Protein 4Y0X (pdb70)

Radius of gyration: 21.11 Å; Cα contacts (8 Å, |Δi|>4): 584; chains: 1; bounding box: 54×45×60 Å

Organism: Mycobacterium tuberculosis (strain ATCC 25618 / H37Rv) (NCBI:txid83332)

InterPro domains:
  IPR000719 Protein kinase domain [PF00069] (151-345)
  IPR000719 Protein kinase domain [PS50011] (151-396)
  IPR000719 Protein kinase domain [SM00220] (151-393)
  IPR008271 Serine/threonine-protein kinase, active site [PS00108] (272-284)
  IPR011009 Protein kinase-like domain superfamily [SSF56112] (131-402)
  IPR011990 Tetratricopeptide-like helical domain superfamily [G3DSA:1.25.40.10] (421-549)
  IPR011990 Tetratricopeptide-like helical domain superfamily [G3DSA:1.25.40.10] (565-750)
  IPR011990 Tetratricopeptide-like helical domain superfamily [SSF48452] (510-685)
  IPR031634 Protein kinase G, rubredoxin domain [PF16919] (69-141)
  IPR031636 Protein kinase G, tetratricopeptide repeat containing domain [PF16918] (409-748)

Solvent-accessible surface area: 16272 Å² total; per-residue (Å²): 248,83,98,127,132,62,101,19,106,96,74,40,61,113,58,95,4,86,64,68,131,19,95,4,93,82,45,47,123,76,4,9,83,57,78,124,103,69,94,20,54,37,65,17,178,4,126,139,47,45,15,69,23,39,12,67,25,38,1,79,100,45,42,74,0,48,52,51,6,58,0,58,8,5,45,45,59,34,67,56,19,12,27,4,0,0,37,6,142,119,82,109,33,135,43,1,11,0,35,13,29,58,86,53,36,105,62,66,42,10,62,127,11,40,72,122,49,90,57,2,37,145,5,97,37,100,10,5,2,46,3,83,40,14,8,57,44,70,19,64,124,50,90,57,34,1,6,16,0,19,32,71,15,28,43,142,28,0,119,52,71,76,81,100,47,15,87,8,25,61,0,0,46,40,0,33,66,0,0,63,0,1,23,54,0,26,91,89,31,12,0,0,15,24,1,27,7,70,8,0,28,54,27,120,164,47,2,22,0,42,37,7,42,4,1,13,171,60,85,37,101,85,78,60,171,40,44,95,7,17,50,2,74,16,7,106,157,23,0,0,19,32,22,3,1,0,11,8,0,0,2,0,0,0,2,0,6,0,104,10,61,92,53,164,79,42,53,57,114,30,22,29,97,106,12,101,38,18,74,64,35,78,20,0,6,153,7,0,123,96,0,16,37,106,43,25,206,103,2,7,99,66,2,130,67,0,22,64,100,0,73,22,9,41,186,89,2,79,65,98,85,148

B-factor: mean 38.74, std 13.74, range [15.72, 111.92]

Nearest PDB structures (foldseek):
  4y12-assembly1_A  TM=1.003E+00  e=7.563E-67  Mycobacterium tuberculosis H37Rv
  7q52-assembly1_AAA  TM=9.891E-01  e=5.268E-58  Mycobacterium tuberculosis H37Rv
  2pzi-assembly1_A  TM=9.120E-01  e=1.165E-55  Mycobacterium tuberculosis
  7mxj-assembly1_A  TM=9.107E-01  e=2.761E-33  Corynebacterium glutamicum ATCC 13032
  7mxk-assembly1_A  TM=8.500E-01  e=1.942E-33  Corynebacterium glutamicum ATCC 13032

Foldseek 3Di:
DDDDDDVVVVQADDLADPQVRAADLPPGHRAQPADPPGHGDQWDADPPPRHTHHSGDFADQQDQFPVFWGWHHFRDADSLGTKTWTFGNVPHRAIKIKTFQDNDDAPVVQVVSQVVCVCQCVLDDPQEWHWPHKTWDAGPVRTITIIIITHDADAAFLQDDLVGFDDLLVLLVQVLQVLVSQLSQVVVQKGQQADARRQWGDHPPHIHGYDSSQIDGFQDAPDQDYAVQQFQPCCNPRPDHQLRNLLNSLSRSCSRHFSADADPHYGDADGDPPTPNCVLQVLNVVLSCQSNPNPSVSHQPHSVSSSVSSVVSSVVSVVSVD

Structure (mmCIF, N/CA/C/O backbone):
data_4Y0X
#
_entry.id   4Y0X
#
_cell.length_a   75.920
_cell.length_b   37.250
_cell.length_c   108.520
_cell.angle_alpha   90.00
_cell.angle_beta   97.74
_cell.angle_gamma   90.00
#
_symmetry.space_group_name_H-M   'C 1 2 1'
#
loop_
_entity.id
_entity.type
_entity.pdbx_description
1 polymer 'Serine/threonine-protein kinase PknG'
2 non-polymer "ADENOSINE-5'-DIPHOSPHATE"
3 non-polymer 'ZINC ION'
4 non-polymer 'MAGNESIUM ION'
5 water water
#
loop_
_atom_site.group_PDB
_atom_site.id
_atom_site.type_symbol
_atom_site.label_atom_id
_atom_site.label_alt_id
_atom_site.label_comp_id
_atom_site.label_asym_id
_atom_site.label_entity_id
_atom_site.label_seq_id
_atom_site.pdbx_PDB_ins_code
_atom_site.Cartn_x
_atom_site.Cartn_y
_atom_site.Cartn_z
_atom_site.occupancy
_atom_site.B_iso_or_equiv
_atom_site.auth_seq_id
_atom_site.auth_comp_id
_atom_site.auth_asym_id
_atom_site.auth_atom_id
_atom_site.pdbx_PDB_model_num
ATOM 1 N N . ARG A 1 53 ? -30.398 32.181 -28.958 1.00 63.92 83 ARG A N 1
ATOM 2 C CA . ARG A 1 53 ? -30.267 30.725 -29.001 1.00 63.38 83 ARG A CA 1
ATOM 3 C C . ARG A 1 53 ? -28.800 30.294 -28.895 1.00 66.00 83 ARG A C 1
ATOM 4 O O . ARG A 1 53 ? -27.949 30.829 -29.609 1.00 65.20 83 ARG A O 1
ATOM 12 N N . ALA A 1 54 ? -28.526 29.305 -28.017 1.00 62.24 84 ALA A N 1
ATOM 13 C CA . ALA A 1 54 ? -27.205 28.699 -27.799 1.00 61.57 84 ALA A CA 1
ATOM 14 C C . ALA A 1 54 ? -26.944 27.654 -28.900 1.00 63.20 84 ALA A C 1
ATOM 15 O O . ALA A 1 54 ? -27.889 26.973 -29.303 1.00 62.51 84 ALA A O 1
ATOM 17 N N . PRO A 1 55 ? -25.702 27.515 -29.429 1.00 58.95 85 PRO A N 1
ATOM 18 C CA . PRO A 1 55 ? -25.486 26.578 -30.548 1.00 57.50 85 PRO A CA 1
ATOM 19 C C . PRO A 1 55 ? -25.279 25.105 -30.201 1.00 56.98 85 PRO A C 1
ATOM 20 O O . PRO A 1 55 ? -24.724 24.782 -29.150 1.00 57.05 85 PRO A O 1
ATOM 24 N N . ASP A 1 56 ? -25.667 24.218 -31.135 1.00 49.77 86 ASP A N 1
ATOM 25 C CA . ASP A 1 56 ? -25.447 22.782 -31.016 1.00 47.63 86 ASP A CA 1
ATOM 26 C C . ASP A 1 56 ? -24.171 22.458 -31.779 1.00 46.31 86 ASP A C 1
ATOM 27 O O . ASP A 1 56 ? -24.138 22.499 -33.007 1.00 44.97 86 ASP A O 1
ATOM 32 N N . ILE A 1 57 ? -23.101 22.221 -31.029 1.00 39.86 87 ILE A N 1
ATOM 33 C CA . ILE A 1 57 ? -21.764 21.964 -31.539 1.00 38.29 87 ILE A CA 1
ATOM 34 C C . ILE A 1 57 ? -21.479 20.471 -31.454 1.00 40.11 87 ILE A C 1
ATOM 35 O O . ILE A 1 57 ? -21.848 19.827 -30.466 1.00 38.73 87 ILE A O 1
ATOM 40 N N . ASP A 1 58 ? -20.821 19.927 -32.490 1.00 35.93 88 ASP A N 1
ATOM 41 C CA . ASP A 1 58 ? -20.388 18.534 -32.519 1.00 33.86 88 ASP A CA 1
ATOM 42 C C . ASP A 1 58 ? -19.111 18.485 -31.656 1.00 34.20 88 ASP A C 1
ATOM 43 O O . ASP A 1 58 ? -18.087 19.067 -32.047 1.00 33.71 88 ASP A O 1
ATOM 48 N N . PRO A 1 59 ? -19.159 17.826 -30.465 1.00 30.07 89 PRO A N 1
ATOM 49 C CA . PRO A 1 59 ? -17.950 17.746 -29.606 1.00 28.56 89 PRO A CA 1
ATOM 50 C C . PRO A 1 59 ? -16.756 17.021 -30.220 1.00 30.87 89 PRO A C 1
ATOM 51 O O . PRO A 1 59 ? -15.642 17.112 -29.683 1.00 29.97 89 PRO A O 1
ATOM 55 N N . LEU A 1 60 ? -16.961 16.280 -31.326 1.00 28.94 90 LEU A N 1
ATOM 56 C CA . LEU A 1 60 ? -15.816 15.593 -31.945 1.00 30.03 90 LEU A CA 1
ATOM 57 C C . LEU A 1 60 ? -14.845 16.579 -32.581 1.00 36.40 90 LEU A C 1
ATOM 58 O O . LEU A 1 60 ? -13.647 16.291 -32.658 1.00 36.15 90 LEU A O 1
ATOM 63 N N . GLU A 1 61 ? -15.365 17.718 -33.071 1.00 35.41 91 GLU A N 1
ATOM 64 C CA . GLU A 1 61 ? -14.570 18.734 -33.782 1.00 37.57 91 GLU A CA 1
ATOM 65 C C . GLU A 1 61 ? -13.422 19.273 -32.935 1.00 44.89 91 GLU A C 1
ATOM 66 O O . GLU A 1 61 ? -12.303 19.395 -33.437 1.00 45.53 91 GLU A O 1
ATOM 72 N N . ALA A 1 62 ? -13.681 19.534 -31.637 1.00 42.28 92 ALA A N 1
ATOM 73 C CA . ALA A 1 62 ? -12.674 20.000 -30.677 1.00 43.31 92 ALA A CA 1
ATOM 74 C C . ALA A 1 62 ? -11.610 18.918 -30.349 1.00 48.21 92 ALA A C 1
ATOM 75 O O . ALA A 1 62 ? -10.555 19.264 -29.821 1.00 50.30 92 ALA A O 1
ATOM 77 N N . LEU A 1 63 ? -11.876 17.630 -30.658 1.00 42.81 93 LEU A N 1
ATOM 78 C CA . LEU A 1 63 ? -10.951 16.515 -30.378 1.00 42.34 93 LEU A CA 1
ATOM 79 C C . LEU A 1 63 ? -9.989 16.227 -31.529 1.00 44.59 93 LEU A C 1
ATOM 80 O O . LEU A 1 63 ? -9.158 15.314 -31.420 1.00 44.07 93 LEU A O 1
ATOM 85 N N . MET A 1 64 ? -10.157 16.914 -32.656 1.00 38.53 94 MET A N 1
ATOM 86 C CA . MET A 1 64 ? -9.329 16.584 -33.796 1.00 38.14 94 MET A CA 1
ATOM 87 C C . MET A 1 64 ? -8.372 17.692 -34.165 1.00 46.34 94 MET A C 1
ATOM 88 O O . MET A 1 64 ? -8.657 18.880 -33.955 1.00 47.94 94 MET A O 1
ATOM 93 N N . THR A 1 65 ? -7.214 17.283 -34.689 1.00 41.38 95 THR A N 1
ATOM 94 C CA . THR A 1 65 ? -6.144 18.195 -35.056 1.00 41.54 95 THR A CA 1
ATOM 95 C C . THR A 1 65 ? -6.140 18.442 -36.557 1.00 44.13 95 THR A C 1
ATOM 96 O O . THR A 1 65 ? -6.641 17.609 -37.335 1.00 42.10 95 THR A O 1
ATOM 100 N N . ASN A 1 66 ? -5.553 19.577 -36.969 1.00 41.70 96 ASN A N 1
ATOM 101 C CA . ASN A 1 66 ? -5.417 19.904 -38.382 1.00 41.75 96 ASN A CA 1
ATOM 102 C C . ASN A 1 66 ? -4.507 18.836 -39.004 1.00 41.35 96 ASN A C 1
ATOM 103 O O . ASN A 1 66 ? -3.488 18.503 -38.391 1.00 41.12 96 ASN A O 1
ATOM 108 N N . PRO A 1 67 ? -4.908 18.208 -40.138 1.00 35.97 97 PRO A N 1
ATOM 109 C CA . PRO A 1 67 ? -4.132 17.077 -40.669 1.00 34.64 97 PRO A CA 1
ATOM 110 C C . PRO A 1 67 ? -2.912 17.468 -41.495 1.00 36.00 97 PRO A C 1
ATOM 111 O O . PRO A 1 67 ? -2.746 17.009 -42.626 1.00 35.17 97 PRO A O 1
ATOM 115 N N . VAL A 1 68 ? -2.044 18.307 -40.911 1.00 32.59 98 VAL A N 1
ATOM 116 C CA . VAL A 1 68 ? -0.801 18.756 -41.550 1.00 30.82 98 VAL A CA 1
ATOM 117 C C . VAL A 1 68 ? 0.336 18.577 -40.531 1.00 33.37 98 VAL A C 1
ATOM 118 O O . VAL A 1 68 ? 0.155 18.871 -39.357 1.00 35.25 98 VAL A O 1
ATOM 122 N N . VAL A 1 69 ? 1.467 18.035 -40.960 1.00 29.58 99 VAL A N 1
ATOM 123 C CA . VAL A 1 69 ? 2.601 17.890 -40.050 1.00 26.77 99 VAL A CA 1
ATOM 124 C C . VAL A 1 69 ? 3.486 19.131 -40.227 1.00 30.74 99 VAL A C 1
ATOM 125 O O . VAL A 1 69 ? 3.932 19.362 -41.348 1.00 30.67 99 VAL A O 1
ATOM 129 N N . PRO A 1 70 ? 3.750 19.942 -39.168 1.00 29.27 100 PRO A N 1
ATOM 130 C CA . PRO A 1 70 ? 4.674 21.093 -39.332 1.00 29.38 100 PRO A CA 1
ATOM 131 C C . PRO A 1 70 ? 6.086 20.621 -39.711 1.00 30.22 100 PRO A C 1
ATOM 132 O O . PRO A 1 70 ? 6.483 19.527 -39.328 1.00 26.42 100 PRO A O 1
ATOM 136 N N . GLU A 1 71 ? 6.830 21.422 -40.498 1.00 29.22 101 GLU A N 1
ATOM 137 C CA . GLU A 1 71 ? 8.149 21.032 -41.001 1.00 28.65 101 GLU A CA 1
ATOM 138 C C . GLU A 1 71 ? 9.136 20.585 -39.931 1.00 31.68 101 GLU A C 1
ATOM 139 O O . GLU A 1 71 ? 9.793 19.577 -40.133 1.00 29.90 101 GLU A O 1
ATOM 145 N N . SER A 1 72 ? 9.159 21.238 -38.771 1.00 30.67 102 SER A N 1
ATOM 146 C CA . SER A 1 72 ? 10.036 20.867 -37.660 1.00 30.44 102 SER A CA 1
ATOM 147 C C . SER A 1 72 ? 9.797 19.437 -37.118 1.00 32.14 102 SER A C 1
ATOM 148 O O . SER A 1 72 ? 10.635 18.923 -36.378 1.00 30.18 102 SER A O 1
ATOM 151 N N . LYS A 1 73 ? 8.654 18.802 -37.474 1.00 27.20 103 LYS A N 1
ATOM 152 C CA . LYS A 1 73 ? 8.305 17.480 -36.945 1.00 26.33 103 LYS A CA 1
ATOM 153 C C . LYS A 1 73 ? 8.361 16.377 -37.983 1.00 26.15 103 LYS A C 1
ATOM 154 O O . LYS A 1 73 ? 7.913 15.260 -37.712 1.00 24.83 103 LYS A O 1
ATOM 160 N N . ARG A 1 74 ? 8.929 16.677 -39.154 1.00 22.31 104 ARG A N 1
ATOM 161 C CA . ARG A 1 74 ? 9.015 15.729 -40.259 1.00 21.08 104 ARG A CA 1
ATOM 162 C C . ARG A 1 74 ? 10.345 15.006 -40.267 1.00 22.98 104 ARG A C 1
ATOM 163 O O . ARG A 1 74 ? 11.393 15.615 -40.514 1.00 23.57 104 ARG A O 1
ATOM 171 N N . PHE A 1 75 ? 10.293 13.695 -40.044 1.00 18.79 105 PHE A N 1
ATOM 172 C CA . PHE A 1 75 ? 11.495 12.875 -40.043 1.00 19.60 105 PHE A CA 1
ATOM 173 C C . PHE A 1 75 ? 11.236 11.614 -40.824 1.00 23.61 105 PHE A C 1
ATOM 174 O O . PHE A 1 75 ? 10.074 11.206 -40.961 1.00 22.10 105 PHE A O 1
ATOM 182 N N . CYS A 1 76 ? 12.319 10.980 -41.303 1.00 21.30 106 CYS A N 1
ATOM 183 C CA . CYS A 1 76 ? 12.279 9.706 -41.992 1.00 20.60 106 CYS A CA 1
ATOM 184 C C . CYS A 1 76 ? 12.052 8.630 -40.969 1.00 25.16 106 CYS A C 1
ATOM 185 O O . CYS A 1 76 ? 12.776 8.569 -39.974 1.00 23.24 106 CYS A O 1
ATOM 188 N N . TRP A 1 77 ? 11.067 7.758 -41.214 1.00 24.07 107 TRP A N 1
ATOM 189 C CA . TRP A 1 77 ? 10.770 6.641 -40.299 1.00 25.66 107 TRP A CA 1
ATOM 190 C C . TRP A 1 77 ? 11.897 5.589 -40.275 1.00 30.75 107 TRP A C 1
ATOM 191 O O . TRP A 1 77 ? 12.012 4.838 -39.308 1.00 32.32 107 TRP A O 1
ATOM 202 N N . ASN A 1 78 ? 12.705 5.516 -41.343 1.00 28.21 108 ASN A N 1
ATOM 203 C CA . ASN A 1 78 ? 13.759 4.507 -41.463 1.00 30.47 108 ASN A CA 1
ATOM 204 C C . ASN A 1 78 ? 15.105 4.909 -40.891 1.00 35.93 108 ASN A C 1
ATOM 205 O O . ASN A 1 78 ? 15.730 4.122 -40.169 1.00 39.70 108 ASN A O 1
ATOM 210 N N . CYS A 1 79 ? 15.588 6.101 -41.258 1.00 30.83 109 CYS A N 1
ATOM 211 C CA . CYS A 1 79 ? 16.905 6.527 -40.806 1.00 30.99 109 CYS A CA 1
ATOM 212 C C . CYS A 1 79 ? 16.861 7.640 -39.767 1.00 33.60 109 CYS A C 1
ATOM 213 O O . CYS A 1 79 ? 17.907 7.986 -39.205 1.00 36.27 109 CYS A O 1
ATOM 216 N N . GLY A 1 80 ? 15.677 8.193 -39.525 1.00 26.71 110 GLY A N 1
ATOM 217 C CA . GLY A 1 80 ? 15.468 9.229 -38.508 1.00 27.88 110 GLY A CA 1
ATOM 218 C C . GLY A 1 80 ? 15.828 10.650 -38.917 1.00 31.48 110 GLY A C 1
ATOM 219 O O . GLY A 1 80 ? 15.528 11.599 -38.187 1.00 31.28 110 GLY A O 1
ATOM 220 N N . ARG A 1 81 ? 16.447 10.817 -40.092 1.00 28.09 111 ARG A N 1
ATOM 221 C CA . ARG A 1 81 ? 16.856 12.129 -40.578 1.00 27.62 111 ARG A CA 1
ATOM 222 C C . ARG A 1 81 ? 15.684 13.024 -40.939 1.00 26.94 111 ARG A C 1
ATOM 223 O O . ARG A 1 81 ? 14.628 12.521 -41.375 1.00 23.78 111 ARG A O 1
ATOM 231 N N . PRO A 1 82 ? 15.865 14.361 -40.811 1.00 22.43 112 PRO A N 1
ATOM 232 C CA . PRO A 1 82 ? 14.813 15.284 -41.271 1.00 21.14 112 PRO A CA 1
ATOM 233 C C . PRO A 1 82 ? 14.510 15.089 -42.765 1.00 22.42 112 PRO A C 1
ATOM 234 O O . PRO A 1 82 ? 15.435 14.867 -43.573 1.00 22.21 112 PRO A O 1
ATOM 238 N N . VAL A 1 83 ? 13.208 15.080 -43.110 1.00 17.56 113 VAL A N 1
ATOM 239 C CA . VAL A 1 83 ? 12.741 14.976 -44.510 1.00 17.11 113 VAL A CA 1
ATOM 240 C C . VAL A 1 83 ? 11.636 16.004 -44.726 1.00 23.47 113 VAL A C 1
ATOM 241 O O . VAL A 1 83 ? 11.080 16.518 -43.742 1.00 23.23 113 VAL A O 1
ATOM 245 N N . GLY A 1 84 ? 11.301 16.279 -45.988 1.00 21.72 114 GLY A N 1
ATOM 246 C CA . GLY A 1 84 ? 10.200 17.194 -46.320 1.00 22.83 114 GLY A CA 1
ATOM 247 C C . GLY A 1 84 ? 10.392 18.608 -45.824 1.00 28.29 114 GLY A C 1
ATOM 248 O O . GLY A 1 84 ? 9.412 19.304 -45.518 1.00 28.78 114 GLY A O 1
ATOM 249 N N . ARG A 1 85 ? 11.657 19.053 -45.783 1.00 26.86 115 ARG A N 1
ATOM 250 C CA . ARG A 1 85 ? 12.033 20.389 -45.310 1.00 29.25 115 ARG A CA 1
ATOM 251 C C . ARG A 1 85 ? 12.207 21.383 -46.425 1.00 37.89 115 ARG A C 1
ATOM 252 O O . ARG A 1 85 ? 12.710 21.025 -47.490 1.00 38.43 115 ARG A O 1
ATOM 260 N N . SER A 1 86 ? 11.813 22.638 -46.171 1.00 38.96 116 SER A N 1
ATOM 261 C CA . SER A 1 86 ? 12.012 23.748 -47.102 1.00 44.33 116 SER A CA 1
ATOM 262 C C . SER A 1 86 ? 13.386 24.313 -46.807 1.00 54.18 116 SER A C 1
ATOM 263 O O . SER A 1 86 ? 13.773 24.412 -45.639 1.00 53.82 116 SER A O 1
ATOM 266 N N . ASP A 1 87 ? 14.136 24.639 -47.859 1.00 56.76 117 ASP A N 1
ATOM 267 C CA . ASP A 1 87 ? 15.478 25.218 -47.767 1.00 60.38 117 ASP A CA 1
ATOM 268 C C . ASP A 1 87 ? 15.473 26.607 -48.438 1.00 72.04 117 ASP A C 1
ATOM 269 O O . ASP A 1 87 ? 14.405 27.098 -48.823 1.00 72.67 117 ASP A O 1
ATOM 271 N N . SER A 1 88 ? 16.665 27.243 -48.581 1.00 74.07 118 SER A N 1
ATOM 272 C CA . SER A 1 88 ? 16.812 28.530 -49.266 1.00 79.95 118 SER A CA 1
ATOM 273 C C . SER A 1 88 ? 16.729 28.294 -50.789 1.00 86.98 118 SER A C 1
ATOM 274 O O . SER A 1 88 ? 16.709 29.254 -51.567 1.00 91.57 118 SER A O 1
ATOM 276 N N . GLU A 1 89 ? 16.664 27.002 -51.194 1.00 80.71 119 GLU A N 1
ATOM 277 C CA . GLU A 1 89 ? 16.590 26.529 -52.573 1.00 82.25 119 GLU A CA 1
ATOM 278 C C . GLU A 1 89 ? 15.182 26.076 -53.001 1.00 83.94 119 GLU A C 1
ATOM 279 O O . GLU A 1 89 ? 14.674 26.600 -53.996 1.00 87.05 119 GLU A O 1
ATOM 281 N N . THR A 1 90 ? 14.562 25.101 -52.274 1.00 74.65 120 THR A N 1
ATOM 282 C CA . THR A 1 90 ? 13.237 24.554 -52.632 1.00 72.03 120 THR A CA 1
ATOM 283 C C . THR A 1 90 ? 12.298 24.257 -51.447 1.00 69.89 120 THR A C 1
ATOM 284 O O . THR A 1 90 ? 12.758 23.977 -50.337 1.00 66.55 120 THR A O 1
ATOM 286 N N . LYS A 1 91 ? 10.972 24.295 -51.713 1.00 64.81 121 LYS A N 1
ATOM 287 C CA . LYS A 1 91 ? 9.912 24.013 -50.741 1.00 61.38 121 LYS A CA 1
ATOM 288 C C . LYS A 1 91 ? 9.838 22.515 -50.428 1.00 58.81 121 LYS A C 1
ATOM 289 O O . LYS A 1 91 ? 10.007 21.685 -51.319 1.00 58.32 121 LYS A O 1
ATOM 291 N N . GLY A 1 92 ? 9.597 22.188 -49.165 1.00 51.22 122 GLY A N 1
ATOM 292 C CA . GLY A 1 92 ? 9.539 20.804 -48.703 1.00 47.15 122 GLY A CA 1
ATOM 293 C C . GLY A 1 92 ? 8.284 20.060 -49.105 1.00 47.96 122 GLY A C 1
ATOM 294 O O . GLY A 1 92 ? 7.177 20.503 -48.793 1.00 49.59 122 GLY A O 1
ATOM 295 N N . ALA A 1 93 ? 8.452 18.905 -49.770 1.00 40.80 123 ALA A N 1
ATOM 296 C CA . ALA A 1 93 ? 7.330 18.073 -50.219 1.00 39.36 123 ALA A CA 1
ATOM 297 C C . ALA A 1 93 ? 6.726 17.265 -49.060 1.00 35.98 123 ALA A C 1
ATOM 298 O O . ALA A 1 93 ? 7.463 16.734 -48.222 1.00 33.69 123 ALA A O 1
ATOM 300 N N . SER A 1 94 ? 5.381 17.162 -49.039 1.00 31.87 124 SER A N 1
ATOM 301 C CA . SER A 1 94 ? 4.631 16.427 -48.014 1.00 29.35 124 SER A CA 1
ATOM 302 C C . SER A 1 94 ? 4.773 14.922 -48.202 1.00 29.10 124 SER A C 1
ATOM 303 O O . SER A 1 94 ? 4.588 14.169 -47.254 1.00 27.02 124 SER A O 1
ATOM 306 N N . GLU A 1 95 ? 5.176 14.491 -49.408 1.00 26.17 125 GLU A N 1
ATOM 307 C CA . GLU A 1 95 ? 5.492 13.089 -49.655 1.00 25.31 125 GLU A CA 1
ATOM 308 C C . GLU A 1 95 ? 6.614 12.996 -50.670 1.00 26.79 125 GLU A C 1
ATOM 309 O O . GLU A 1 95 ? 6.778 13.877 -51.508 1.00 26.33 125 GLU A O 1
ATOM 315 N N . GLY A 1 96 ? 7.418 11.967 -50.531 1.00 23.23 126 GLY A N 1
ATOM 316 C CA . GLY A 1 96 ? 8.567 11.766 -51.396 1.00 23.62 126 GLY A CA 1
ATOM 317 C C . GLY A 1 96 ? 9.432 10.647 -50.863 1.00 23.82 126 GLY A C 1
ATOM 318 O O . GLY A 1 96 ? 8.939 9.704 -50.237 1.00 22.12 126 GLY A O 1
ATOM 319 N N . TRP A 1 97 ? 10.713 10.739 -51.127 1.00 23.07 127 TRP A N 1
ATOM 320 C CA . TRP A 1 97 ? 11.661 9.725 -50.673 1.00 23.94 127 TRP A CA 1
ATOM 321 C C . TRP A 1 97 ? 12.771 10.394 -49.890 1.00 26.02 127 TRP A C 1
ATOM 322 O O . TRP A 1 97 ? 13.245 11.476 -50.269 1.00 25.38 127 TRP A O 1
ATOM 333 N N . CYS A 1 98 ? 13.216 9.723 -48.837 1.00 21.85 128 CYS A N 1
ATOM 334 C CA . CYS A 1 98 ? 14.271 10.247 -48.007 1.00 22.45 128 CYS A CA 1
ATOM 335 C C . CYS A 1 98 ? 15.555 10.385 -48.825 1.00 29.74 128 CYS A C 1
ATOM 336 O O . CYS A 1 98 ? 15.959 9.415 -49.467 1.00 30.40 128 CYS A O 1
ATOM 339 N N . PRO A 1 99 ? 16.175 11.584 -48.876 1.00 30.22 129 PRO A N 1
ATOM 340 C CA . PRO A 1 99 ? 17.392 11.753 -49.711 1.00 32.57 129 PRO A CA 1
ATOM 341 C C . PRO A 1 99 ? 18.580 10.911 -49.261 1.00 36.37 129 PRO A C 1
ATOM 342 O O . PRO A 1 99 ? 19.500 10.691 -50.049 1.00 40.12 129 PRO A O 1
ATOM 346 N N . TYR A 1 100 ? 18.558 10.416 -48.019 1.00 30.78 130 TYR A N 1
ATOM 347 C CA . TYR A 1 100 ? 19.677 9.645 -47.467 1.00 32.07 130 TYR A CA 1
ATOM 348 C C . TYR A 1 100 ? 19.527 8.130 -47.576 1.00 37.56 130 TYR A C 1
ATOM 349 O O . TYR A 1 100 ? 20.483 7.465 -47.954 1.00 40.93 130 TYR A O 1
ATOM 358 N N . CYS A 1 101 ? 18.353 7.573 -47.232 1.00 30.38 131 CYS A N 1
ATOM 359 C CA . CYS A 1 101 ? 18.196 6.123 -47.247 1.00 29.36 131 CYS A CA 1
ATOM 360 C C . CYS A 1 101 ? 17.263 5.628 -48.353 1.00 29.68 131 CYS A C 1
ATOM 361 O O . CYS A 1 101 ? 17.133 4.422 -48.526 1.00 30.68 131 CYS A O 1
ATOM 364 N N . GLY A 1 102 ? 16.607 6.554 -49.058 1.00 26.55 132 GLY A N 1
ATOM 365 C CA . GLY A 1 102 ? 15.671 6.256 -50.140 1.00 25.65 132 GLY A CA 1
ATOM 366 C C . GLY A 1 102 ? 14.327 5.696 -49.713 1.00 25.71 132 GLY A C 1
ATOM 367 O O . GLY A 1 102 ? 13.565 5.240 -50.567 1.00 23.94 132 GLY A O 1
ATOM 368 N N . SER A 1 103 ? 13.990 5.726 -48.392 1.00 23.32 133 SER A N 1
ATOM 369 C CA . S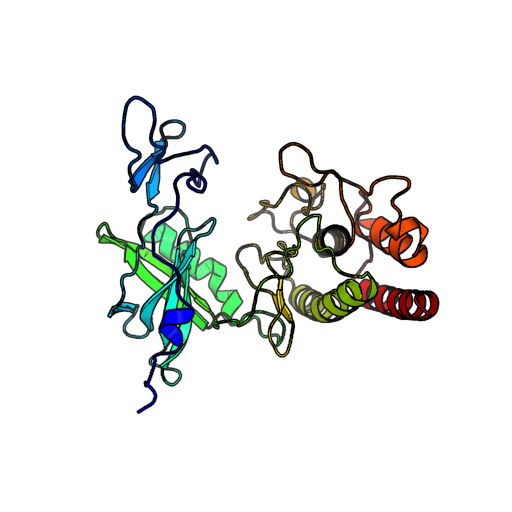ER A 1 103 ? 12.687 5.202 -47.963 1.00 23.10 133 SER A CA 1
ATOM 370 C C . SER A 1 103 ? 11.549 6.159 -48.294 1.00 25.00 133 SER A C 1
ATOM 371 O O . SER A 1 103 ? 11.717 7.355 -48.112 1.00 21.82 133 SER A O 1
ATOM 374 N N . PRO A 1 104 ? 10.374 5.657 -48.745 1.00 22.40 134 PRO A N 1
ATOM 375 C CA . PRO A 1 104 ? 9.263 6.575 -49.029 1.00 22.00 134 PRO A CA 1
ATOM 376 C C . PRO A 1 104 ? 8.700 7.175 -47.754 1.00 25.86 134 PRO A C 1
ATOM 377 O O . PRO A 1 104 ? 8.723 6.516 -46.722 1.00 27.55 134 PRO A O 1
ATOM 381 N N . TYR A 1 105 ? 8.271 8.436 -47.800 1.00 21.00 135 TYR A N 1
ATOM 382 C CA . TYR A 1 105 ? 7.646 9.099 -46.653 1.00 20.32 135 TYR A CA 1
ATOM 383 C C . TYR A 1 105 ? 6.380 9.784 -47.138 1.00 24.82 135 TYR A C 1
ATOM 384 O O . TYR A 1 105 ? 6.283 10.131 -48.315 1.00 23.29 135 TYR A O 1
ATOM 393 N N . SER A 1 106 ? 5.428 9.992 -46.218 1.00 20.45 136 SER A N 1
ATOM 394 C CA . SER A 1 106 ? 4.231 10.751 -46.493 1.00 20.70 136 SER A CA 1
ATOM 395 C C . SER A 1 106 ? 3.724 11.322 -45.203 1.00 25.99 136 SER A C 1
ATOM 396 O O . SER A 1 106 ? 3.522 10.588 -44.217 1.00 27.43 136 SER A O 1
ATOM 399 N N . PHE A 1 107 ? 3.508 12.632 -45.197 1.00 20.71 137 PHE A N 1
ATOM 400 C CA . PHE A 1 107 ? 2.942 13.273 -43.995 1.00 21.66 137 PHE A CA 1
ATOM 401 C C . PHE A 1 107 ? 1.446 13.554 -44.218 1.00 25.63 137 PHE A C 1
ATOM 402 O O . PHE A 1 107 ? 0.808 14.212 -43.398 1.00 27.37 137 PHE A O 1
ATOM 410 N N . LEU A 1 108 ? 0.866 13.016 -45.313 1.00 25.94 138 LEU A N 1
ATOM 411 C CA . LEU A 1 108 ? -0.547 13.228 -45.647 1.00 25.68 138 LEU A CA 1
ATOM 412 C C . LEU A 1 108 ? -1.424 12.196 -44.960 1.00 29.09 138 LEU A C 1
ATOM 413 O O . LEU A 1 108 ? -1.034 11.038 -44.885 1.00 27.26 138 LEU A O 1
ATOM 418 N N . PRO A 1 109 ? -2.634 12.542 -44.481 1.00 29.59 139 PRO A N 1
ATOM 419 C CA . PRO A 1 109 ? -3.489 11.492 -43.908 1.00 28.10 139 PRO A CA 1
ATOM 420 C C . PRO A 1 109 ? -3.879 10.440 -44.975 1.00 30.22 139 PRO A C 1
ATOM 421 O O . PRO A 1 109 ? -4.093 10.778 -46.141 1.00 30.75 139 PRO A O 1
ATOM 425 N N . GLN A 1 110 ? -3.842 9.168 -44.604 1.00 25.81 140 GLN A N 1
ATOM 426 C CA . GLN A 1 110 ? -4.143 8.031 -45.488 1.00 26.53 140 GLN A CA 1
ATOM 427 C C . GLN A 1 110 ? -5.655 7.614 -45.436 1.00 32.86 140 GLN A C 1
ATOM 428 O O . GLN A 1 110 ? -6.113 6.809 -46.258 1.00 33.37 140 GLN A O 1
ATOM 434 N N . LEU A 1 111 ? -6.398 8.176 -44.482 1.00 28.78 141 LEU A N 1
ATOM 435 C CA . LEU A 1 111 ? -7.854 8.003 -44.311 1.00 28.69 141 LEU A CA 1
ATOM 436 C C . LEU A 1 111 ? -8.421 9.427 -44.205 1.00 36.55 141 LEU A C 1
ATOM 437 O O . LEU A 1 111 ? -7.911 10.249 -43.434 1.00 37.87 141 LEU A O 1
ATOM 442 N N . ASN A 1 112 ? -9.419 9.726 -45.011 1.00 34.43 142 ASN A N 1
ATOM 443 C CA . ASN A 1 112 ? -10.059 11.041 -45.098 1.00 34.52 142 ASN A CA 1
ATOM 444 C C . ASN A 1 112 ? -11.427 11.066 -44.406 1.00 36.48 142 ASN A C 1
ATOM 445 O O . ASN A 1 112 ? -12.083 10.031 -44.376 1.00 32.28 142 ASN A O 1
ATOM 450 N N . PRO A 1 113 ? -11.914 12.227 -43.897 1.00 35.80 143 PRO A N 1
ATOM 451 C CA . PRO A 1 113 ? -13.263 12.247 -43.287 1.00 35.71 143 PRO A CA 1
ATOM 452 C C . PRO A 1 113 ? -14.329 11.710 -44.244 1.00 37.74 143 PRO A C 1
ATOM 453 O O . PRO A 1 113 ? -14.293 12.011 -45.440 1.00 37.56 143 PRO A O 1
ATOM 457 N N . GLY A 1 114 ? -15.193 10.828 -43.742 1.00 33.39 144 GLY A N 1
ATOM 458 C CA . GLY A 1 114 ? -16.214 10.222 -44.592 1.00 33.24 144 GLY A CA 1
ATOM 459 C C . GLY A 1 114 ? -15.853 8.866 -45.171 1.00 37.24 144 GLY A C 1
ATOM 460 O O . GLY A 1 114 ? -16.744 8.180 -45.684 1.00 38.36 144 GLY A O 1
ATOM 461 N N . ASP A 1 115 ? -14.550 8.468 -45.125 1.00 32.75 145 ASP A N 1
ATOM 462 C CA . ASP A 1 115 ? -14.104 7.145 -45.580 1.00 31.79 145 ASP A CA 1
ATOM 463 C C . ASP A 1 115 ? -14.672 6.075 -44.639 1.00 33.42 145 ASP A C 1
ATOM 464 O O . ASP A 1 115 ? -14.704 6.289 -43.428 1.00 31.29 145 ASP A O 1
ATOM 469 N N . ILE A 1 116 ? -15.088 4.923 -45.201 1.00 29.04 146 ILE A N 1
ATOM 470 C CA . ILE A 1 116 ? -15.578 3.805 -44.412 1.00 30.22 146 ILE A CA 1
ATOM 471 C C . ILE A 1 116 ? -14.564 2.651 -44.473 1.00 33.13 146 ILE A C 1
ATOM 472 O O . ILE A 1 116 ? -14.244 2.134 -45.546 1.00 33.04 146 ILE A O 1
ATOM 477 N N . VAL A 1 117 ? -14.055 2.266 -43.310 1.00 29.95 147 VAL A N 1
ATOM 478 C CA . VAL A 1 117 ? -13.068 1.203 -43.261 1.00 29.62 147 VAL A CA 1
ATOM 479 C C . VAL A 1 117 ? -13.714 -0.119 -42.921 1.00 34.14 147 VAL A C 1
ATOM 480 O O . VAL A 1 117 ? -14.398 -0.240 -41.895 1.00 34.35 147 VAL A O 1
ATOM 484 N N . ALA A 1 118 ? -13.498 -1.122 -43.797 1.00 31.64 148 ALA A N 1
ATOM 485 C CA . ALA A 1 118 ? -14.008 -2.489 -43.648 1.00 32.68 148 ALA A CA 1
ATOM 486 C C . ALA A 1 118 ? -15.530 -2.491 -43.360 1.00 34.04 148 ALA A C 1
ATOM 487 O O . ALA A 1 118 ? -15.998 -3.284 -42.553 1.00 33.22 148 ALA A O 1
ATOM 489 N N . GLY A 1 119 ? -16.251 -1.561 -43.992 1.00 32.32 149 GLY A N 1
ATOM 490 C CA . GLY A 1 119 ? -17.701 -1.377 -43.873 1.00 33.06 149 GLY A CA 1
ATOM 491 C C . GLY A 1 119 ? -18.182 -1.153 -42.447 1.00 33.29 149 GLY A C 1
ATOM 492 O O . GLY A 1 119 ? -19.386 -1.226 -42.207 1.00 34.37 149 GLY A O 1
ATOM 493 N N . GLN A 1 120 ? -17.246 -0.857 -41.503 1.00 28.71 150 GLN A N 1
ATOM 494 C CA A GLN A 1 120 ? -17.538 -0.727 -40.073 0.50 29.81 150 GLN A CA 1
ATOM 495 C CA B GLN A 1 120 ? -17.582 -0.720 -40.088 0.50 30.27 150 GLN A CA 1
ATOM 496 C C . GLN A 1 120 ? -17.198 0.617 -39.449 1.00 32.17 150 GLN A C 1
ATOM 497 O O . GLN A 1 120 ? -17.927 1.087 -38.570 1.00 30.41 150 GLN A O 1
ATOM 508 N N . TYR A 1 121 ? -16.057 1.194 -39.819 1.00 27.80 151 TYR A N 1
ATOM 509 C CA . TYR A 1 121 ? -15.563 2.441 -39.175 1.00 27.30 151 TYR A CA 1
ATOM 510 C C . TYR A 1 121 ? -15.656 3.661 -40.049 1.00 31.74 151 TYR A C 1
ATOM 511 O O . TYR A 1 121 ? -15.068 3.669 -41.113 1.00 32.41 151 TYR A O 1
ATOM 520 N N . GLU A 1 122 ? -16.430 4.672 -39.618 1.00 28.49 152 GLU A N 1
ATOM 521 C CA . GLU A 1 122 ? -16.616 5.921 -40.370 1.00 28.99 152 GLU A CA 1
ATOM 522 C C . GLU A 1 122 ? -15.567 6.904 -39.881 1.00 31.65 152 GLU A C 1
ATOM 523 O O . GLU A 1 122 ? -15.639 7.378 -38.747 1.00 30.99 152 GLU A O 1
ATOM 529 N N . VAL A 1 123 ? -14.597 7.205 -40.727 1.00 27.69 153 VAL A N 1
ATOM 530 C CA . VAL A 1 123 ? -13.499 8.115 -40.369 1.00 27.45 153 VAL A CA 1
ATOM 531 C C . VAL A 1 123 ? -14.001 9.540 -40.219 1.00 32.36 153 VAL A C 1
ATOM 532 O O . VAL A 1 123 ? -14.782 10.015 -41.042 1.00 34.60 153 VAL A O 1
ATOM 536 N N . LYS A 1 124 ? -13.602 10.189 -39.126 1.00 28.95 154 LYS A N 1
ATOM 537 C CA . LYS A 1 124 ? -13.995 11.573 -38.814 1.00 29.79 154 LYS A CA 1
ATOM 538 C C . LYS A 1 124 ? -12.849 12.552 -38.995 1.00 33.28 154 LYS A C 1
ATOM 539 O O . LYS A 1 124 ? -13.095 13.711 -39.303 1.00 32.75 154 LYS A O 1
ATOM 545 N N . GLY A 1 125 ? -11.623 12.089 -38.797 1.00 32.14 155 GLY A N 1
ATOM 546 C CA . GLY A 1 125 ? -10.430 12.928 -38.939 1.00 32.17 155 GLY A CA 1
ATOM 547 C C . GLY A 1 125 ? -9.223 12.431 -38.175 1.00 35.24 155 GLY A C 1
ATOM 548 O O . GLY A 1 125 ? -9.166 11.253 -37.828 1.00 35.24 155 GLY A O 1
ATOM 549 N N . CYS A 1 126 ? -8.233 13.321 -37.931 1.00 30.94 156 CYS A N 1
ATOM 550 C CA . CYS A 1 126 ? -6.980 12.967 -37.255 1.00 31.23 156 CYS A CA 1
ATOM 551 C C . CYS A 1 126 ? -6.927 13.434 -35.789 1.00 33.98 156 CYS A C 1
ATOM 552 O O . CYS A 1 126 ? -7.320 14.547 -35.487 1.00 34.37 156 CYS A O 1
ATOM 555 N N . ILE A 1 127 ? -6.374 12.605 -34.908 1.00 29.70 157 ILE A N 1
ATOM 556 C CA . ILE A 1 127 ? -6.205 12.906 -33.480 1.00 31.46 157 ILE A CA 1
ATOM 557 C C . ILE A 1 127 ? -4.789 13.469 -33.259 1.00 34.63 157 ILE A C 1
ATOM 558 O O . ILE A 1 127 ? -4.628 14.436 -32.526 1.00 35.30 157 ILE A O 1
ATOM 563 N N . ALA A 1 128 ? -3.763 12.815 -33.849 1.00 31.87 158 ALA A N 1
ATOM 564 C CA . ALA A 1 128 ? -2.348 13.138 -33.679 1.00 31.38 158 ALA A CA 1
ATOM 565 C C . ALA A 1 128 ? -1.528 12.443 -34.756 1.00 33.91 158 ALA A C 1
ATOM 566 O O . ALA A 1 128 ? -2.039 11.550 -35.435 1.00 33.84 158 ALA A O 1
ATOM 568 N N . HIS A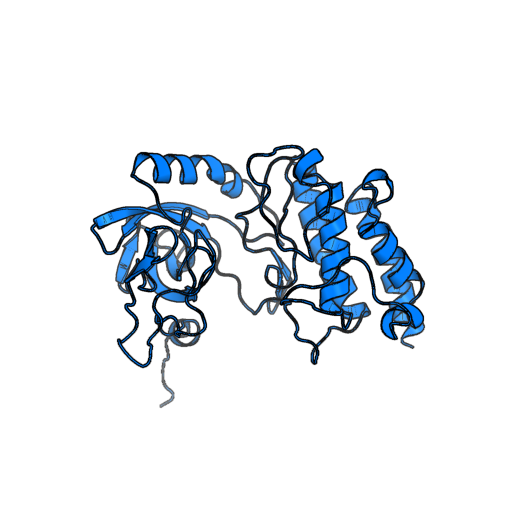 1 129 ? -0.237 12.806 -34.859 1.00 29.97 159 HIS A N 1
ATOM 569 C CA . HIS A 1 129 ? 0.708 12.202 -35.784 1.00 28.35 159 HIS A CA 1
ATOM 570 C C . HIS A 1 129 ? 1.860 11.662 -34.949 1.00 35.10 159 HIS A C 1
ATOM 571 O O . HIS A 1 129 ? 2.391 12.375 -34.084 1.00 34.10 159 HIS A O 1
ATOM 578 N N . GLY A 1 130 ? 2.252 10.426 -35.226 1.00 31.84 160 GLY A N 1
ATOM 579 C CA . GLY A 1 130 ? 3.341 9.786 -34.498 1.00 31.39 160 GLY A CA 1
ATOM 580 C C . GLY A 1 130 ? 4.357 9.083 -35.363 1.00 36.34 160 GLY A C 1
ATOM 581 O O . GLY A 1 130 ? 4.462 9.360 -36.566 1.00 34.10 160 GLY A O 1
ATOM 582 N N . GLY A 1 131 ? 5.104 8.169 -34.739 1.00 34.69 161 GLY A N 1
ATOM 583 C CA . GLY A 1 131 ? 6.160 7.403 -35.410 1.00 35.70 161 GLY A CA 1
ATOM 584 C C . GLY A 1 131 ? 5.678 6.546 -36.565 1.00 40.62 161 GLY A C 1
ATOM 585 O O . GLY A 1 131 ? 6.418 6.343 -37.526 1.00 42.86 161 GLY A O 1
ATOM 586 N N . LEU A 1 132 ? 4.421 6.059 -36.487 1.00 35.86 162 LEU A N 1
ATOM 587 C CA . LEU A 1 132 ? 3.782 5.244 -37.515 1.00 34.77 162 LEU A CA 1
ATOM 588 C C . LEU A 1 132 ? 2.761 6.062 -38.353 1.00 37.52 162 LEU A C 1
ATOM 589 O O . LEU A 1 132 ? 1.886 5.486 -39.014 1.00 37.46 162 LEU A O 1
ATOM 594 N N . GLY A 1 133 ? 2.905 7.387 -38.339 1.00 30.89 163 GLY A N 1
ATOM 595 C CA . GLY A 1 133 ? 2.044 8.291 -39.086 1.00 28.68 163 GLY A CA 1
ATOM 596 C C . GLY A 1 133 ? 0.826 8.726 -38.291 1.00 29.70 163 GLY A C 1
ATOM 597 O O . GLY A 1 133 ? 0.840 8.709 -37.058 1.00 27.35 163 GLY A O 1
ATOM 598 N N . TRP A 1 134 ? -0.219 9.119 -38.996 1.00 25.65 164 TRP A N 1
ATOM 599 C CA . TRP A 1 134 ? -1.463 9.640 -38.431 1.00 25.72 164 TRP A CA 1
ATOM 600 C C . TRP A 1 134 ? -2.253 8.634 -37.607 1.00 27.72 164 TRP A C 1
ATOM 601 O O . TRP A 1 134 ? -2.257 7.438 -37.911 1.00 26.89 164 TRP A O 1
ATOM 612 N N . ILE A 1 135 ? -2.903 9.153 -36.578 1.00 25.89 165 ILE A N 1
ATOM 613 C CA . ILE A 1 135 ? -3.811 8.457 -35.654 1.00 26.45 165 ILE A CA 1
ATOM 614 C C . ILE A 1 135 ? -5.158 9.047 -35.927 1.00 29.62 165 ILE A C 1
ATOM 615 O O . ILE A 1 135 ? -5.360 10.245 -35.754 1.00 28.61 165 ILE A O 1
ATOM 620 N N . TYR A 1 136 ? -6.090 8.204 -36.352 1.00 26.86 166 TYR A N 1
ATOM 621 C CA . TYR A 1 136 ? -7.397 8.626 -36.819 1.00 26.28 166 TYR A CA 1
ATOM 622 C C . TYR A 1 136 ? -8.513 8.401 -35.824 1.00 29.70 166 TYR A C 1
ATOM 623 O O . TYR A 1 136 ? -8.467 7.441 -35.072 1.00 30.10 166 TYR A O 1
ATOM 632 N N . LEU A 1 137 ? -9.522 9.253 -35.864 1.00 27.98 167 LEU A N 1
ATOM 633 C CA . LEU A 1 137 ? -10.716 9.090 -35.052 1.00 30.06 167 LEU A CA 1
ATOM 634 C C . LEU A 1 137 ? -11.785 8.575 -36.018 1.00 31.07 167 LEU A C 1
ATOM 635 O O . LEU A 1 137 ? -11.923 9.100 -37.140 1.00 29.04 167 LEU A O 1
ATOM 640 N N . ALA A 1 138 ? -12.546 7.564 -35.573 1.00 27.41 168 ALA A N 1
ATOM 641 C CA . ALA A 1 138 ? -13.610 6.961 -36.399 1.00 26.24 168 ALA A CA 1
ATOM 642 C C . ALA A 1 138 ? -14.838 6.613 -35.535 1.00 31.99 168 ALA A C 1
ATOM 643 O O . ALA A 1 138 ? -14.718 6.571 -34.327 1.00 32.35 168 ALA A O 1
ATOM 645 N N . LEU A 1 139 ? -15.997 6.368 -36.138 1.00 31.43 169 LEU A N 1
ATOM 646 C CA . LEU A 1 139 ? -17.179 5.943 -35.358 1.00 32.08 169 LEU A CA 1
ATOM 647 C C . LEU A 1 139 ? -17.471 4.471 -35.714 1.00 32.42 169 LEU A C 1
ATOM 648 O O . LEU A 1 139 ? -17.476 4.147 -36.900 1.00 31.47 169 LEU A O 1
ATOM 653 N N . ASP A 1 140 ? -17.558 3.585 -34.697 1.00 30.94 170 ASP A N 1
ATOM 654 C CA . ASP A 1 140 ? -17.801 2.148 -34.830 1.00 31.41 170 ASP A CA 1
ATOM 655 C C . ASP A 1 140 ? -19.264 1.857 -35.077 1.00 34.59 170 ASP A C 1
ATOM 656 O O . ASP A 1 140 ? -20.080 1.940 -34.155 1.00 34.40 170 ASP A O 1
ATOM 661 N N . ARG A 1 141 ? -19.589 1.444 -36.320 1.00 32.94 171 ARG A N 1
ATOM 662 C CA . ARG A 1 141 ? -20.967 1.088 -36.652 1.00 33.89 171 ARG A CA 1
ATOM 663 C C . ARG A 1 141 ? -21.532 -0.123 -35.886 1.00 39.86 171 ARG A C 1
ATOM 664 O O . ARG A 1 141 ? -22.752 -0.188 -35.724 1.00 42.33 171 ARG A O 1
ATOM 672 N N . ASN A 1 142 ? -20.676 -1.041 -35.371 1.00 35.80 172 ASN A N 1
ATOM 673 C CA . ASN A 1 142 ? -21.160 -2.222 -34.614 1.00 38.89 172 ASN A CA 1
ATOM 674 C C . ASN A 1 142 ? -21.359 -1.991 -33.131 1.00 44.39 172 ASN A C 1
ATOM 675 O O . ASN A 1 142 ? -21.936 -2.837 -32.452 1.00 46.68 172 ASN A O 1
ATOM 680 N N . VAL A 1 143 ? -20.781 -0.921 -32.604 1.00 40.61 173 VAL A N 1
ATOM 681 C CA . VAL A 1 143 ? -20.852 -0.632 -31.172 1.00 42.54 173 VAL A CA 1
ATOM 682 C C . VAL A 1 143 ? -21.429 0.778 -30.982 1.00 46.84 173 VAL A C 1
ATOM 683 O O . VAL A 1 143 ? -20.740 1.669 -30.510 1.00 45.32 173 VAL A O 1
ATOM 687 N N . ASN A 1 144 ? -22.691 0.986 -31.421 1.00 44.88 174 ASN A N 1
ATOM 688 C CA . ASN A 1 144 ? -23.483 2.216 -31.220 1.00 45.21 174 ASN A CA 1
ATOM 689 C C . ASN A 1 144 ? -22.885 3.546 -31.764 1.00 45.81 174 ASN A C 1
ATOM 690 O O . ASN A 1 144 ? -23.278 4.614 -31.283 1.00 45.60 174 ASN A O 1
ATOM 692 N N . GLY A 1 145 ? -21.987 3.491 -32.744 1.00 38.22 175 GLY A N 1
ATOM 693 C CA . GLY A 1 145 ? -21.390 4.709 -33.296 1.00 37.41 175 GLY A CA 1
ATOM 694 C C . GLY A 1 145 ? -20.398 5.341 -32.348 1.00 38.97 175 GLY A C 1
ATOM 695 O O . GLY A 1 145 ? -20.067 6.528 -32.475 1.00 39.00 175 GLY A O 1
ATOM 696 N N . ARG A 1 146 ? -19.933 4.546 -31.362 1.00 34.01 176 ARG A N 1
ATOM 697 C CA . ARG A 1 146 ? -18.951 4.939 -30.406 1.00 35.08 176 ARG A CA 1
ATOM 698 C C . ARG A 1 146 ? -17.687 5.361 -31.145 1.00 36.51 176 ARG A C 1
ATOM 699 O O . ARG A 1 146 ? -17.194 4.624 -32.016 1.00 31.50 176 ARG A O 1
ATOM 707 N N . PRO A 1 147 ? -17.163 6.566 -30.849 1.00 35.09 177 PRO A N 1
ATOM 708 C CA . PRO A 1 147 ? -15.877 6.968 -31.463 1.00 33.87 177 PRO A CA 1
ATOM 709 C C . PRO A 1 147 ? -14.751 5.974 -31.073 1.00 36.02 177 PRO A C 1
ATOM 710 O O . PRO A 1 147 ? -14.667 5.600 -29.920 1.00 38.35 177 PRO A O 1
ATOM 714 N N . VAL A 1 148 ? -13.928 5.505 -32.038 1.00 30.87 178 VAL A N 1
ATOM 715 C CA . VAL A 1 148 ? -12.798 4.576 -31.868 1.00 27.22 178 VAL A CA 1
ATOM 716 C C . VAL A 1 148 ? -11.542 5.207 -32.535 1.00 30.08 178 VAL A C 1
ATOM 717 O O . VAL A 1 148 ? -11.658 6.192 -33.253 1.00 29.72 178 VAL A O 1
ATOM 721 N N . VAL A 1 149 ? -10.380 4.591 -32.351 1.00 26.26 179 VAL A N 1
ATOM 722 C CA . VAL A 1 149 ? -9.110 5.105 -32.894 1.00 25.50 179 VAL A CA 1
ATOM 723 C C . VAL A 1 149 ? -8.446 4.099 -33.824 1.00 30.19 179 VAL A C 1
ATOM 724 O O . VAL A 1 149 ? -8.246 2.940 -33.457 1.00 30.95 179 VAL A O 1
ATOM 728 N N . LEU A 1 150 ? -8.031 4.566 -35.012 1.00 26.07 180 LEU A N 1
ATOM 729 C CA . LEU A 1 150 ? -7.269 3.732 -35.938 1.00 26.15 180 LEU A CA 1
ATOM 730 C C . LEU A 1 150 ? -5.814 4.205 -36.079 1.00 29.85 180 LEU A C 1
ATOM 731 O O . LEU A 1 150 ? -5.551 5.406 -36.142 1.00 28.54 180 LEU A O 1
ATOM 736 N N . LYS A 1 151 ? -4.874 3.257 -36.105 1.00 27.79 181 LYS A N 1
ATOM 737 C CA . LYS A 1 151 ? -3.435 3.521 -36.227 1.00 26.85 181 LYS A CA 1
ATOM 738 C C . LYS A 1 151 ? -2.805 2.478 -37.164 1.00 31.74 181 LYS A C 1
ATOM 739 O O . LYS A 1 151 ? -3.170 1.308 -37.087 1.00 31.89 181 LYS A O 1
ATOM 745 N N . GLY A 1 152 ? -1.858 2.890 -38.029 1.00 29.11 182 GLY A N 1
ATOM 746 C CA . GLY A 1 152 ? -1.215 1.955 -38.951 1.00 29.47 182 GLY A CA 1
ATOM 747 C C . GLY A 1 152 ? -0.345 0.940 -38.237 1.00 36.00 182 GLY A C 1
ATOM 748 O O . GLY A 1 152 ? 0.106 1.199 -37.119 1.00 35.69 182 GLY A O 1
ATOM 749 N N . LEU A 1 153 ? -0.071 -0.202 -38.877 1.00 36.83 183 LEU A N 1
ATOM 750 C CA . LEU A 1 153 ? 0.758 -1.261 -38.288 1.00 39.40 183 LEU A CA 1
ATOM 751 C C . LEU A 1 153 ? 2.238 -1.232 -38.717 1.00 45.24 183 LEU A C 1
ATOM 752 O O . LEU A 1 153 ? 3.112 -1.507 -37.891 1.00 46.24 183 LEU A O 1
ATOM 757 N N . VAL A 1 154 ? 2.514 -0.924 -39.985 1.00 43.61 184 VAL A N 1
ATOM 758 C CA . VAL A 1 154 ? 3.886 -0.881 -40.542 1.00 45.54 184 VAL A CA 1
ATOM 759 C C . VAL A 1 154 ? 4.132 0.407 -41.337 1.00 49.38 184 VAL A C 1
ATOM 760 O O . VAL A 1 154 ? 3.183 0.968 -41.897 1.00 47.37 184 VAL A O 1
ATOM 764 N N . HIS A 1 155 ? 5.400 0.894 -41.366 1.00 47.68 185 HIS A N 1
ATOM 765 C CA . HIS A 1 155 ? 5.704 2.138 -42.078 1.00 47.49 185 HIS A CA 1
ATOM 766 C C . HIS A 1 155 ? 5.618 1.959 -43.584 1.00 53.32 185 HIS A C 1
ATOM 767 O O . HIS A 1 155 ? 5.297 2.914 -44.285 1.00 54.07 185 HIS A O 1
ATOM 774 N N . SER A 1 156 ? 5.907 0.735 -44.079 1.00 51.75 186 SER A N 1
ATOM 775 C CA . SER A 1 156 ? 5.859 0.348 -45.497 1.00 52.92 186 SER A CA 1
ATOM 776 C C . SER A 1 156 ? 5.766 -1.187 -45.631 1.00 57.57 186 SER A C 1
ATOM 777 O O . SER A 1 156 ? 6.229 -1.914 -44.745 1.00 58.09 186 SER A O 1
ATOM 779 N N . GLY A 1 157 ? 5.181 -1.653 -46.734 1.00 53.18 187 GLY A N 1
ATOM 780 C CA . GLY A 1 157 ? 5.036 -3.075 -47.032 1.00 53.17 187 GLY A CA 1
ATOM 781 C C . GLY A 1 157 ? 3.947 -3.407 -48.037 1.00 54.22 187 GLY A C 1
ATOM 782 O O . GLY A 1 157 ? 2.928 -2.712 -48.107 1.00 51.81 187 GLY A O 1
ATOM 783 N N . ASP A 1 158 ? 4.145 -4.507 -48.798 1.00 50.85 188 ASP A N 1
ATOM 784 C CA . ASP A 1 158 ? 3.186 -5.003 -49.789 1.00 50.33 188 ASP A CA 1
ATOM 785 C C . ASP A 1 158 ? 2.013 -5.711 -49.103 1.00 51.08 188 ASP A C 1
ATOM 786 O O . ASP A 1 158 ? 2.013 -5.810 -47.873 1.00 50.88 188 ASP A O 1
ATOM 791 N N . ALA A 1 159 ? 1.025 -6.203 -49.874 1.00 46.00 189 ALA A N 1
ATOM 792 C CA . ALA A 1 159 ? -0.154 -6.887 -49.331 1.00 46.15 189 ALA A CA 1
ATOM 793 C C . ALA A 1 159 ? 0.179 -7.965 -48.284 1.00 51.89 189 ALA A C 1
ATOM 794 O O . ALA A 1 159 ? -0.375 -7.933 -47.181 1.00 49.18 189 ALA A O 1
ATOM 796 N N . GLU A 1 160 ? 1.110 -8.883 -48.626 1.00 51.89 190 GLU A N 1
ATOM 797 C CA . GLU A 1 160 ? 1.590 -9.974 -47.765 1.00 52.77 190 GLU A CA 1
ATOM 798 C C . GLU A 1 160 ? 2.215 -9.469 -46.463 1.00 54.99 190 GLU A C 1
ATOM 799 O O . GLU A 1 160 ? 2.013 -10.084 -45.419 1.00 54.60 190 GLU A O 1
ATOM 801 N N . ALA A 1 161 ? 2.969 -8.354 -46.527 1.00 50.65 191 ALA A N 1
ATOM 802 C CA . ALA A 1 161 ? 3.612 -7.744 -45.367 1.00 48.82 191 ALA A CA 1
ATOM 803 C C . ALA A 1 161 ? 2.565 -7.153 -44.434 1.00 50.20 191 ALA A C 1
ATOM 804 O O . ALA A 1 161 ? 2.706 -7.261 -43.215 1.00 49.82 191 ALA A O 1
ATOM 806 N N . GLN A 1 162 ? 1.494 -6.567 -45.005 1.00 43.89 192 GLN A N 1
ATOM 807 C CA . GLN A 1 162 ? 0.403 -5.980 -44.229 1.00 41.43 192 GLN A CA 1
ATOM 808 C C . GLN A 1 162 ? -0.366 -7.093 -43.505 1.00 42.55 192 GLN A C 1
ATOM 809 O O . GLN A 1 162 ? -0.533 -7.020 -42.290 1.00 40.49 192 GLN A O 1
ATOM 815 N N . ALA A 1 163 ? -0.742 -8.164 -44.243 1.00 41.19 193 ALA A N 1
ATOM 816 C CA . ALA A 1 163 ? -1.462 -9.332 -43.726 1.00 42.27 193 ALA A CA 1
ATOM 817 C C . ALA A 1 163 ? -0.713 -10.016 -42.575 1.00 46.25 193 ALA A C 1
ATOM 818 O O . ALA A 1 163 ? -1.332 -10.371 -41.577 1.00 44.92 193 ALA A O 1
ATOM 820 N N . MET A 1 164 ? 0.614 -10.156 -42.702 1.00 46.53 194 MET A N 1
ATOM 821 C CA . MET A 1 164 ? 1.479 -10.753 -41.685 1.00 49.17 194 MET A CA 1
ATOM 822 C C . MET A 1 164 ? 1.512 -9.875 -40.424 1.00 51.63 194 MET A C 1
ATOM 823 O O . MET A 1 164 ? 1.436 -10.410 -39.324 1.00 50.99 194 MET A O 1
ATOM 828 N N . ALA A 1 165 ? 1.585 -8.535 -40.593 1.00 47.62 195 ALA A N 1
ATOM 829 C CA . ALA A 1 165 ? 1.598 -7.564 -39.490 1.00 46.33 195 ALA A CA 1
ATOM 830 C C . ALA A 1 165 ? 0.318 -7.669 -38.662 1.00 49.90 195 ALA A C 1
ATOM 831 O O . ALA A 1 165 ? 0.400 -7.759 -37.439 1.00 50.73 195 ALA A O 1
ATOM 833 N N . MET A 1 166 ? -0.851 -7.713 -39.323 1.00 45.60 196 MET A N 1
ATOM 834 C CA . MET A 1 166 ? -2.165 -7.848 -38.677 1.00 46.57 196 MET A CA 1
ATOM 835 C C . MET A 1 166 ? -2.247 -9.137 -37.833 1.00 49.69 196 MET A C 1
ATOM 836 O O . MET A 1 166 ? -2.576 -9.070 -36.645 1.00 47.61 196 MET A O 1
ATOM 841 N N . ALA A 1 167 ? -1.899 -10.294 -38.444 1.00 46.72 197 ALA A N 1
ATOM 842 C CA . ALA A 1 167 ? -1.920 -11.614 -37.810 1.00 47.11 197 ALA A CA 1
ATOM 843 C C . ALA A 1 167 ? -1.061 -11.722 -36.550 1.00 48.56 197 ALA A C 1
ATOM 844 O O . ALA A 1 167 ? -1.526 -12.300 -35.569 1.00 48.29 197 ALA A O 1
ATOM 846 N N . GLU A 1 168 ? 0.171 -11.159 -36.571 1.00 44.72 198 GLU A N 1
ATOM 847 C CA . GLU A 1 168 ? 1.151 -11.162 -35.456 1.00 44.06 198 GLU A CA 1
ATOM 848 C C . GLU A 1 168 ? 0.716 -10.333 -34.244 1.00 44.63 198 GLU A C 1
ATOM 849 O O . GLU A 1 168 ? 1.266 -10.514 -33.159 1.00 44.54 198 GLU A O 1
ATOM 855 N N . ARG A 1 169 ? -0.227 -9.414 -34.429 1.00 38.75 199 ARG A N 1
ATOM 856 C CA . ARG A 1 169 ? -0.664 -8.540 -33.338 1.00 37.27 199 ARG A CA 1
ATOM 857 C C . ARG A 1 169 ? -2.064 -8.877 -32.834 1.00 40.58 199 ARG A C 1
ATOM 858 O O . ARG A 1 169 ? -2.478 -8.318 -31.821 1.00 38.97 199 ARG A O 1
ATOM 866 N N . GLN A 1 170 ? -2.766 -9.831 -33.506 1.00 37.99 200 GLN A N 1
ATOM 867 C CA . GLN A 1 170 ? -4.135 -10.296 -33.214 1.00 38.66 200 GLN A CA 1
ATOM 868 C C . GLN A 1 170 ? -4.377 -10.665 -31.738 1.00 42.36 200 GLN A C 1
ATOM 869 O O . GLN A 1 170 ? -5.467 -10.392 -31.218 1.00 43.79 200 GLN A O 1
ATOM 875 N N . PHE A 1 171 ? -3.369 -11.244 -31.062 1.00 37.38 201 PHE A N 1
ATOM 876 C CA . PHE A 1 171 ? -3.404 -11.618 -29.632 1.00 37.88 201 PHE A CA 1
ATOM 877 C C . PHE A 1 171 ? -3.761 -10.454 -28.684 1.00 42.20 201 PHE A C 1
ATOM 878 O O . PHE A 1 171 ? -4.118 -10.702 -27.531 1.00 43.39 201 PHE A O 1
ATOM 886 N N . LEU A 1 172 ? -3.583 -9.198 -29.138 1.00 37.21 202 LEU A N 1
ATOM 887 C CA . LEU A 1 172 ? -3.840 -7.994 -28.338 1.00 36.07 202 LEU A CA 1
ATOM 888 C C . LEU A 1 172 ? -5.333 -7.810 -28.064 1.00 42.22 202 LEU A C 1
ATOM 889 O O . LEU A 1 172 ? -5.720 -7.191 -27.058 1.00 39.75 202 LEU A O 1
ATOM 894 N N . ALA A 1 173 ? -6.171 -8.403 -28.951 1.00 42.56 203 ALA A N 1
ATOM 895 C CA . ALA A 1 173 ? -7.627 -8.419 -28.833 1.00 44.05 203 ALA A CA 1
ATOM 896 C C . ALA A 1 173 ? -8.032 -9.224 -27.602 1.00 48.85 203 ALA A C 1
ATOM 897 O O . ALA A 1 173 ? -9.102 -8.969 -27.052 1.00 50.08 203 ALA A O 1
ATOM 899 N N . GLU A 1 174 ? -7.156 -10.171 -27.159 1.00 45.77 204 GLU A N 1
ATOM 900 C CA . GLU A 1 174 ? -7.335 -11.029 -25.976 1.00 48.27 204 GLU A CA 1
ATOM 901 C C . GLU A 1 174 ? -6.887 -10.373 -24.673 1.00 51.70 204 GLU A C 1
ATOM 902 O O . GLU A 1 174 ? -7.286 -10.836 -23.599 1.00 53.70 204 GLU A O 1
ATOM 908 N N . VAL A 1 175 ? -6.038 -9.333 -24.756 1.00 44.48 205 VAL A N 1
ATOM 909 C CA . VAL A 1 175 ? -5.551 -8.587 -23.582 1.00 43.38 205 VAL A CA 1
ATOM 910 C C . VAL A 1 175 ? -6.738 -7.816 -23.027 1.00 47.21 205 VAL A C 1
ATOM 911 O O . VAL A 1 175 ? -7.335 -6.985 -23.723 1.00 47.35 205 VAL A O 1
ATOM 915 N N . VAL A 1 176 ? -7.114 -8.143 -21.804 1.00 44.15 206 VAL A N 1
ATOM 916 C CA . VAL A 1 176 ? -8.263 -7.545 -21.138 1.00 45.17 206 VAL A CA 1
ATOM 917 C C . VAL A 1 176 ? -7.866 -7.103 -19.743 1.00 46.91 206 VAL A C 1
ATOM 918 O O . VAL A 1 176 ? -7.691 -7.936 -18.852 1.00 48.96 206 VAL A O 1
ATOM 922 N N . HIS A 1 177 ? -7.706 -5.787 -19.554 1.00 39.41 207 HIS A N 1
ATOM 923 C CA . HIS A 1 177 ? -7.401 -5.221 -18.249 1.00 38.49 207 HIS A CA 1
ATOM 924 C C . HIS A 1 177 ? -7.968 -3.802 -18.199 1.00 43.30 207 HIS A C 1
ATOM 925 O O . HIS A 1 177 ? -7.809 -3.073 -19.186 1.00 42.35 207 HIS A O 1
ATOM 932 N N . PRO A 1 178 ? -8.624 -3.379 -17.094 1.00 41.98 208 PRO A N 1
ATOM 933 C CA . PRO A 1 178 ? -9.191 -2.016 -17.052 1.00 42.11 208 PRO A CA 1
ATOM 934 C C . PRO A 1 178 ? -8.206 -0.861 -17.275 1.00 43.24 208 PRO A C 1
ATOM 935 O O . PRO A 1 178 ? -8.617 0.179 -17.764 1.00 42.04 208 PRO A O 1
ATOM 939 N N . SER A 1 179 ? -6.910 -1.068 -16.979 1.00 38.41 209 SER A N 1
ATOM 940 C CA . SER A 1 179 ? -5.849 -0.077 -17.128 1.00 33.49 209 SER A CA 1
ATOM 941 C C . SER A 1 179 ? -5.062 -0.173 -18.451 1.00 34.12 209 SER A C 1
ATOM 942 O O . SER A 1 179 ? -4.084 0.541 -18.614 1.00 30.97 209 SER A O 1
ATOM 945 N N . ILE A 1 180 ? -5.462 -1.074 -19.353 1.00 30.68 210 ILE A N 1
ATOM 946 C CA . ILE A 1 180 ? -4.780 -1.233 -20.638 1.00 28.20 210 ILE A CA 1
ATOM 947 C C . ILE A 1 180 ? -5.782 -0.886 -21.721 1.00 33.07 210 ILE A C 1
ATOM 948 O O . ILE A 1 180 ? -6.892 -1.406 -21.695 1.00 34.66 210 ILE A O 1
ATOM 953 N N . VAL A 1 181 ? -5.394 -0.038 -22.686 1.00 28.74 211 VAL A N 1
ATOM 954 C CA . VAL A 1 181 ? -6.277 0.290 -23.808 1.00 27.84 211 VAL A CA 1
ATOM 955 C C . VAL A 1 181 ? -6.790 -0.996 -24.473 1.00 34.27 211 VAL A C 1
ATOM 956 O O . VAL A 1 181 ? -5.998 -1.915 -24.707 1.00 33.14 211 VAL A O 1
ATOM 960 N N . GLN A 1 182 ? -8.097 -1.049 -24.775 1.00 34.19 212 GLN A N 1
ATOM 961 C CA . GLN A 1 182 ? -8.667 -2.199 -25.481 1.00 35.79 212 GLN A CA 1
ATOM 962 C C . GLN A 1 182 ? -8.484 -2.084 -26.978 1.00 37.56 212 GLN A C 1
ATOM 963 O O . GLN A 1 182 ? -8.743 -1.023 -27.547 1.00 37.02 212 GLN A O 1
ATOM 969 N N . ILE A 1 183 ? -8.024 -3.187 -27.598 1.00 33.94 213 ILE A N 1
ATOM 970 C CA . ILE A 1 183 ? -7.864 -3.393 -29.038 1.00 33.56 213 ILE A CA 1
ATOM 971 C C . ILE A 1 183 ? -9.113 -4.130 -29.468 1.00 39.59 213 ILE A C 1
ATOM 972 O O . ILE A 1 183 ? -9.359 -5.236 -28.981 1.00 40.21 213 ILE A O 1
ATOM 977 N N . PHE A 1 184 ? -9.874 -3.548 -30.393 1.00 36.46 214 PHE A N 1
ATOM 978 C CA . PHE A 1 184 ? -11.142 -4.139 -30.841 1.00 38.98 214 PHE A CA 1
ATOM 979 C C . PHE A 1 184 ? -11.032 -4.956 -32.108 1.00 42.04 214 PHE A C 1
ATOM 980 O O . PHE A 1 184 ? -11.800 -5.906 -32.300 1.00 42.00 214 PHE A O 1
ATOM 988 N N . ASN A 1 185 ? -10.140 -4.543 -33.018 1.00 35.76 215 ASN A N 1
ATOM 989 C CA . ASN A 1 185 ? -10.049 -5.160 -34.341 1.00 35.49 215 ASN A CA 1
ATOM 990 C C . ASN A 1 185 ? -8.760 -4.814 -35.091 1.00 38.17 215 ASN A C 1
ATOM 991 O O . ASN A 1 185 ? -8.063 -3.880 -34.727 1.00 36.15 215 ASN A O 1
ATOM 996 N N . PHE A 1 186 ? -8.481 -5.569 -36.159 1.00 36.44 216 PHE A N 1
ATOM 997 C CA . PHE A 1 186 ? -7.378 -5.391 -37.118 1.00 35.36 216 PHE A CA 1
ATOM 998 C C . PHE A 1 186 ? -8.052 -5.376 -38.472 1.00 36.94 216 PHE A C 1
ATOM 999 O O . PHE A 1 186 ? -8.776 -6.316 -38.808 1.00 37.01 216 PHE A O 1
ATOM 1007 N N . VAL A 1 187 ? -7.939 -4.254 -39.177 1.00 31.83 217 VAL A N 1
ATOM 1008 C CA . VAL A 1 187 ? -8.641 -4.065 -40.461 1.00 31.65 217 VAL A CA 1
ATOM 1009 C C . VAL A 1 187 ? -7.724 -3.606 -41.587 1.00 34.35 217 VAL A C 1
ATOM 1010 O O . VAL A 1 187 ? -6.716 -2.959 -41.329 1.00 34.03 217 VAL A O 1
ATOM 1014 N N . GLU A 1 188 ? -8.095 -3.904 -42.830 1.00 31.77 218 GLU A N 1
ATOM 1015 C CA . GLU A 1 188 ? -7.311 -3.472 -43.986 1.00 32.14 218 GLU A CA 1
ATOM 1016 C C . GLU A 1 188 ? -8.034 -2.354 -44.756 1.00 36.45 218 GLU A C 1
ATOM 1017 O O . GLU A 1 188 ? -9.255 -2.373 -44.855 1.00 35.16 218 GLU A O 1
ATOM 1019 N N . HIS A 1 189 ? -7.277 -1.376 -45.286 1.00 36.29 219 HIS A N 1
ATOM 1020 C CA . HIS A 1 189 ? -7.831 -0.309 -46.140 1.00 35.65 219 HIS A CA 1
ATOM 1021 C C . HIS A 1 189 ? -6.765 0.143 -47.144 1.00 44.81 219 HIS A C 1
ATOM 1022 O O . HIS A 1 189 ? -5.590 -0.062 -46.892 1.00 46.70 219 HIS A O 1
ATOM 1029 N N . THR A 1 190 ? -7.155 0.757 -48.262 1.00 41.58 220 THR A N 1
ATOM 1030 C CA . THR A 1 190 ? -6.167 1.239 -49.238 1.00 42.34 220 THR A CA 1
ATOM 1031 C C . THR A 1 190 ? -5.652 2.625 -48.843 1.00 47.14 220 THR A C 1
ATOM 1032 O O . THR A 1 190 ? -6.427 3.457 -48.358 1.00 48.81 220 THR A O 1
ATOM 1036 N N . ASP A 1 191 ? -4.352 2.864 -49.018 1.00 42.10 221 ASP A N 1
ATOM 1037 C CA . ASP A 1 191 ? -3.721 4.146 -48.706 1.00 40.95 221 ASP A CA 1
ATOM 1038 C C . ASP A 1 191 ? -3.998 5.183 -49.828 1.00 44.79 221 ASP A C 1
ATOM 1039 O O . ASP A 1 191 ? -4.738 4.880 -50.764 1.00 43.94 221 ASP A O 1
ATOM 1041 N N . ARG A 1 192 ? -3.426 6.400 -49.732 1.00 41.33 222 ARG A N 1
ATOM 1042 C CA . ARG A 1 192 ? -3.662 7.469 -50.718 1.00 41.50 222 ARG A CA 1
ATOM 1043 C C . ARG A 1 192 ? -3.174 7.127 -52.138 1.00 45.32 222 ARG A C 1
ATOM 1044 O O . ARG A 1 192 ? -3.582 7.787 -53.099 1.00 45.30 222 ARG A O 1
ATOM 1046 N N . HIS A 1 193 ? -2.344 6.085 -52.279 1.00 41.26 223 HIS A N 1
ATOM 1047 C CA . HIS A 1 193 ? -1.833 5.665 -53.591 1.00 43.28 223 HIS A CA 1
ATOM 1048 C C . HIS A 1 193 ? -2.556 4.414 -54.136 1.00 49.48 223 HIS A C 1
ATOM 1049 O O . HIS A 1 193 ? -2.286 3.991 -55.250 1.00 50.47 223 HIS A O 1
ATOM 1056 N N . GLY A 1 194 ? -3.482 3.853 -53.357 1.00 47.97 224 GLY A N 1
ATOM 1057 C CA . GLY A 1 194 ? -4.264 2.691 -53.781 1.00 49.09 224 GLY A CA 1
ATOM 1058 C C . GLY A 1 194 ? -3.720 1.336 -53.370 1.00 54.75 224 GLY A C 1
ATOM 1059 O O . GLY A 1 194 ? -4.254 0.302 -53.790 1.00 55.92 224 GLY A O 1
ATOM 1060 N N . ASP A 1 195 ? -2.671 1.326 -52.527 1.00 50.12 225 ASP A N 1
ATOM 1061 C CA . ASP A 1 195 ? -2.061 0.089 -52.039 1.00 50.66 225 ASP A CA 1
ATOM 1062 C C . ASP A 1 195 ? -2.650 -0.282 -50.665 1.00 52.16 225 ASP A C 1
ATOM 1063 O O . ASP A 1 195 ? -2.843 0.621 -49.847 1.00 48.20 225 ASP A O 1
ATOM 1068 N N . PRO A 1 196 ? -2.989 -1.574 -50.403 1.00 51.09 226 PRO A N 1
ATOM 1069 C CA . PRO A 1 196 ? -3.597 -1.922 -49.098 1.00 49.81 226 PRO A CA 1
ATOM 1070 C C . PRO A 1 196 ? -2.649 -1.772 -47.920 1.00 50.09 226 PRO A C 1
ATOM 1071 O O . PRO A 1 196 ? -1.481 -2.134 -48.022 1.00 50.72 226 PRO A O 1
ATOM 1075 N N . VAL A 1 197 ? -3.150 -1.164 -46.834 1.00 43.00 227 VAL A N 1
ATOM 1076 C CA . VAL A 1 197 ? -2.464 -0.925 -45.562 1.00 41.04 227 VAL A CA 1
ATOM 1077 C C . VAL A 1 197 ? -3.325 -1.487 -44.411 1.00 39.85 227 VAL A C 1
ATOM 1078 O O . VAL A 1 197 ? -4.558 -1.493 -44.509 1.00 38.54 227 VAL A O 1
ATOM 1082 N N . GLY A 1 198 ? -2.664 -1.958 -43.355 1.00 34.54 228 GLY A N 1
ATOM 1083 C CA . GLY A 1 198 ? -3.339 -2.500 -42.183 1.00 33.69 228 GLY A CA 1
ATOM 1084 C C . GLY A 1 198 ? -3.470 -1.490 -41.061 1.00 33.60 228 GLY A C 1
ATOM 1085 O O . GLY A 1 198 ? -2.616 -0.607 -40.891 1.00 31.77 228 GLY A O 1
ATOM 1086 N N . TYR A 1 199 ? -4.547 -1.620 -40.277 1.00 29.05 229 TYR A N 1
ATOM 1087 C CA . TYR A 1 199 ? -4.822 -0.744 -39.136 1.00 28.14 229 TYR A CA 1
ATOM 1088 C C . TYR A 1 199 ? -5.241 -1.508 -37.935 1.00 31.37 229 TYR A C 1
ATOM 1089 O O . TYR A 1 199 ? -6.013 -2.459 -38.056 1.00 30.25 229 TYR A O 1
ATOM 1098 N N . ILE A 1 200 ? -4.806 -1.027 -36.773 1.00 28.00 230 ILE A N 1
ATOM 1099 C CA . ILE A 1 200 ? -5.261 -1.516 -35.478 1.00 28.49 230 ILE A CA 1
ATOM 1100 C C . ILE A 1 200 ? -6.441 -0.613 -35.107 1.00 31.11 230 ILE A C 1
ATOM 1101 O O . ILE A 1 200 ? -6.425 0.582 -35.413 1.00 29.69 230 ILE A O 1
ATOM 1106 N N . VAL A 1 201 ? -7.484 -1.190 -34.502 1.00 26.65 231 VAL A N 1
ATOM 1107 C CA . VAL A 1 201 ? -8.650 -0.437 -34.066 1.00 26.02 231 VAL A CA 1
ATOM 1108 C C . VAL A 1 201 ? -8.646 -0.511 -32.551 1.00 31.35 231 VAL A C 1
ATOM 1109 O O . VAL A 1 201 ? -8.641 -1.617 -32.004 1.00 32.33 231 VAL A O 1
ATOM 1113 N N . MET A 1 202 ? -8.656 0.650 -31.874 1.00 28.48 232 MET A N 1
ATOM 1114 C CA . MET A 1 202 ? -8.641 0.652 -30.411 1.00 29.19 232 MET A CA 1
ATOM 1115 C C . MET A 1 202 ? -9.643 1.637 -29.798 1.00 33.73 232 MET A C 1
ATOM 1116 O O . MET A 1 202 ? -10.159 2.532 -30.473 1.00 32.70 232 MET A O 1
ATOM 1121 N N . GLU A 1 203 ? -9.906 1.454 -28.495 1.00 32.75 233 GLU A N 1
ATOM 1122 C CA . GLU A 1 203 ? -10.759 2.291 -27.680 1.00 33.32 233 GLU A CA 1
ATOM 1123 C C . GLU A 1 203 ? -10.242 3.734 -27.698 1.00 36.92 233 GLU A C 1
ATOM 1124 O O . GLU A 1 203 ? -9.023 3.938 -27.710 1.00 36.39 233 GLU A O 1
ATOM 1130 N N . TYR A 1 204 ? -11.152 4.731 -27.737 1.00 35.24 234 TYR A N 1
ATOM 1131 C CA . TYR A 1 204 ? -10.742 6.129 -27.672 1.00 35.34 234 TYR A CA 1
ATOM 1132 C C . TYR A 1 204 ? -10.536 6.405 -26.171 1.00 38.82 234 TYR A C 1
ATOM 1133 O O . TYR A 1 204 ? -11.478 6.280 -25.377 1.00 40.05 234 TYR A O 1
AT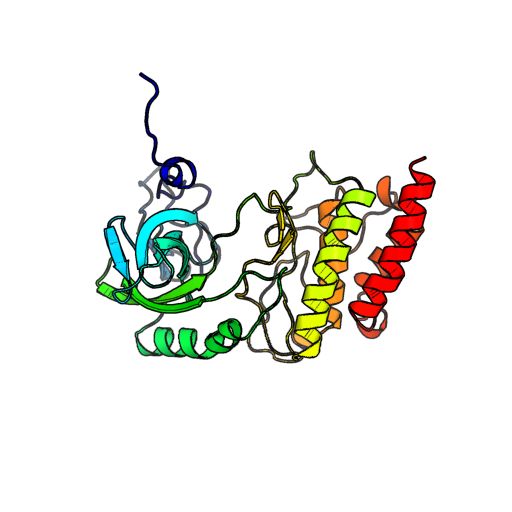OM 1142 N N . VAL A 1 205 ? -9.305 6.781 -25.811 1.00 32.60 235 VAL A N 1
ATOM 1143 C CA . VAL A 1 205 ? -8.930 7.070 -24.411 1.00 33.06 235 VAL A CA 1
ATOM 1144 C C . VAL A 1 205 ? -8.910 8.581 -24.235 1.00 36.47 235 VAL A C 1
ATOM 1145 O O . VAL A 1 205 ? -8.211 9.269 -24.975 1.00 36.16 235 VAL A O 1
ATOM 1149 N N . GLY A 1 206 ? -9.680 9.076 -23.269 1.00 36.17 236 GLY A N 1
ATOM 1150 C CA . GLY A 1 206 ? -9.748 10.500 -22.950 1.00 37.65 236 GLY A CA 1
ATOM 1151 C C . GLY A 1 206 ? -8.484 11.025 -22.288 1.00 44.17 236 GLY A C 1
ATOM 1152 O O . GLY A 1 206 ? -7.533 10.268 -22.065 1.00 44.01 236 GLY A O 1
ATOM 1153 N N . GLY A 1 207 ? -8.469 12.326 -21.997 1.00 40.94 237 GLY A N 1
ATOM 1154 C CA . GLY A 1 207 ? -7.355 12.989 -21.322 1.00 39.62 237 GLY A CA 1
ATOM 1155 C C . GLY A 1 207 ? -6.067 13.172 -22.109 1.00 40.16 237 GLY A C 1
ATOM 1156 O O . GLY A 1 207 ? -6.078 13.240 -23.345 1.00 37.34 237 GLY A O 1
ATOM 1157 N N . GLN A 1 208 ? -4.943 13.303 -21.366 1.00 35.27 238 GLN A N 1
ATOM 1158 C CA . GLN A 1 208 ? -3.604 13.528 -21.929 1.00 33.62 238 GLN A CA 1
ATOM 1159 C C . GLN A 1 208 ? -2.583 12.615 -21.259 1.00 31.18 238 GLN A C 1
ATOM 1160 O O . GLN A 1 208 ? -2.813 12.139 -20.133 1.00 31.08 238 GLN A O 1
ATOM 1166 N N . SER A 1 209 ? -1.426 12.412 -21.927 1.00 27.55 239 SER A N 1
ATOM 1167 C CA . SER A 1 209 ? -0.332 11.593 -21.399 1.00 24.33 239 SER A CA 1
ATOM 1168 C C . SER A 1 209 ? 0.307 12.211 -20.133 1.00 26.21 239 SER A C 1
ATOM 1169 O O . SER A 1 209 ? 0.141 13.401 -19.886 1.00 27.43 239 SER A O 1
ATOM 1172 N N . LEU A 1 210 ? 1.092 11.420 -19.392 1.00 21.56 240 LEU A N 1
ATOM 1173 C CA . LEU A 1 210 ? 1.796 11.850 -18.163 1.00 21.96 240 LEU A CA 1
ATOM 1174 C C . LEU A 1 210 ? 3.122 12.533 -18.465 1.00 28.11 240 LEU A C 1
ATOM 1175 O O . LEU A 1 210 ? 3.811 12.935 -17.526 1.00 28.51 240 LEU A O 1
ATOM 1180 N N . LYS A 1 211 ? 3.478 12.687 -19.754 1.00 26.84 241 LYS A N 1
ATOM 1181 C CA . LYS A 1 211 ? 4.729 13.335 -20.145 1.00 27.50 241 LYS A CA 1
ATOM 1182 C C . LYS A 1 211 ? 4.791 14.737 -19.531 1.00 32.65 241 LYS A C 1
ATOM 1183 O O . LYS A 1 211 ? 3.870 15.522 -19.726 1.00 33.14 241 LYS A O 1
ATOM 1189 N N . ARG A 1 212 ? 5.817 14.998 -18.729 1.00 29.74 242 ARG A N 1
ATOM 1190 C CA . ARG A 1 212 ? 5.999 16.308 -18.096 1.00 33.42 242 ARG A CA 1
ATOM 1191 C C . ARG A 1 212 ? 7.363 16.896 -18.456 1.00 40.23 242 ARG A C 1
ATOM 1192 O O . ARG A 1 212 ? 8.364 16.174 -18.513 1.00 39.64 242 ARG A O 1
ATOM 1200 N N . SER A 1 213 ? 7.394 18.201 -18.748 1.00 38.49 243 SER A N 1
ATOM 1201 C CA . SER A 1 213 ? 8.654 18.871 -19.074 1.00 38.01 243 SER A CA 1
ATOM 1202 C C . SER A 1 213 ? 9.327 19.353 -17.794 1.00 44.00 243 SER A C 1
ATOM 1203 O O . SER A 1 213 ? 8.677 19.423 -16.748 1.00 42.73 243 SER A O 1
ATOM 1206 N N . LYS A 1 214 ? 10.623 19.728 -17.887 1.00 45.64 244 LYS A N 1
ATOM 1207 C CA . LYS A 1 214 ? 11.478 20.233 -16.799 1.00 48.76 244 LYS A CA 1
ATOM 1208 C C . LYS A 1 214 ? 10.788 21.128 -15.763 1.00 57.77 244 LYS A C 1
ATOM 1209 O O . LYS A 1 214 ? 11.136 21.049 -14.585 1.00 60.07 244 LYS A O 1
ATOM 1211 N N . GLY A 1 215 ? 9.837 21.960 -16.196 1.00 55.71 245 GLY A N 1
ATOM 1212 C CA . GLY A 1 215 ? 9.121 22.865 -15.300 1.00 57.58 245 GLY A CA 1
ATOM 1213 C C . GLY A 1 215 ? 7.830 22.367 -14.662 1.00 59.56 245 GLY A C 1
ATOM 1214 O O . GLY A 1 215 ? 7.295 23.051 -13.791 1.00 61.94 245 GLY A O 1
ATOM 1215 N N . GLN A 1 216 ? 7.316 21.185 -15.051 1.00 50.33 246 GLN A N 1
ATOM 1216 C CA . GLN A 1 216 ? 6.047 20.664 -14.517 1.00 47.64 246 GLN A CA 1
ATOM 1217 C C . GLN A 1 216 ? 6.142 19.203 -13.992 1.00 46.50 246 GLN A C 1
ATOM 1218 O O . GLN A 1 216 ? 5.200 18.426 -14.163 1.00 43.15 246 GLN A O 1
ATOM 1224 N N . LYS A 1 217 ? 7.260 18.855 -13.325 1.00 41.82 247 LYS A N 1
ATOM 1225 C CA . LYS A 1 217 ? 7.472 17.517 -12.755 1.00 39.95 247 LYS A CA 1
ATOM 1226 C C . LYS A 1 217 ? 6.450 17.217 -11.658 1.00 42.57 247 LYS A C 1
ATOM 1227 O O . LYS A 1 217 ? 6.000 18.117 -10.958 1.00 43.00 247 LYS A O 1
ATOM 1233 N N . LEU A 1 218 ? 6.028 15.959 -11.571 1.00 36.70 248 LEU A N 1
ATOM 1234 C CA . LEU A 1 218 ? 5.029 15.557 -10.588 1.00 34.72 248 LEU A CA 1
ATOM 1235 C C . LEU A 1 218 ? 5.605 15.484 -9.185 1.00 36.56 248 LEU A C 1
ATOM 1236 O O . LEU A 1 218 ? 6.734 15.021 -9.021 1.00 35.21 248 LEU A O 1
ATOM 1241 N N . PRO A 1 219 ? 4.810 15.840 -8.141 1.00 33.35 249 PRO A N 1
ATOM 1242 C CA . PRO A 1 219 ? 5.255 15.606 -6.761 1.00 32.41 249 PRO A CA 1
ATOM 1243 C C . PRO A 1 219 ? 5.413 14.085 -6.600 1.00 32.00 249 PRO A C 1
ATOM 1244 O O . PRO A 1 219 ? 4.694 13.318 -7.272 1.00 27.39 249 PRO A O 1
ATOM 1248 N N . VAL A 1 220 ? 6.393 13.649 -5.794 1.00 29.65 250 VAL A N 1
ATOM 1249 C CA . VAL A 1 220 ? 6.696 12.223 -5.624 1.00 27.37 250 VAL A CA 1
ATOM 1250 C C . VAL A 1 220 ? 5.446 11.397 -5.255 1.00 28.74 250 VAL A C 1
ATOM 1251 O O . VAL A 1 220 ? 5.234 10.322 -5.845 1.00 24.66 250 VAL A O 1
ATOM 1255 N N . ALA A 1 221 ? 4.641 11.867 -4.273 1.00 27.25 251 ALA A N 1
ATOM 1256 C CA . ALA A 1 221 ? 3.446 11.115 -3.842 1.00 27.67 251 ALA A CA 1
ATOM 1257 C C . ALA A 1 221 ? 2.487 10.835 -5.022 1.00 28.72 251 ALA A C 1
ATOM 1258 O O . ALA A 1 221 ? 1.995 9.715 -5.145 1.00 28.03 251 ALA A O 1
ATOM 1260 N N . GLU A 1 222 ? 2.249 11.849 -5.889 1.00 25.52 252 GLU A N 1
ATOM 1261 C CA . GLU A 1 222 ? 1.394 11.768 -7.070 1.00 24.94 252 GLU A CA 1
ATOM 1262 C C . GLU A 1 222 ? 1.951 10.715 -8.055 1.00 26.26 252 GLU A C 1
ATOM 1263 O O . GLU A 1 222 ? 1.184 9.876 -8.529 1.00 25.71 252 GLU A O 1
ATOM 1269 N N . ALA A 1 223 ? 3.275 10.765 -8.359 1.00 22.90 253 ALA A N 1
ATOM 1270 C CA . ALA A 1 223 ? 3.917 9.826 -9.301 1.00 21.73 253 ALA A CA 1
ATOM 1271 C C . ALA A 1 223 ? 3.812 8.379 -8.810 1.00 23.82 253 ALA A C 1
ATOM 1272 O O . ALA A 1 223 ? 3.425 7.485 -9.570 1.00 22.55 253 ALA A O 1
ATOM 1274 N N . ILE A 1 224 ? 4.124 8.162 -7.523 1.00 21.10 254 ILE A N 1
ATOM 1275 C CA . ILE A 1 224 ? 4.018 6.833 -6.939 1.00 18.11 254 ILE A CA 1
ATOM 1276 C C . ILE A 1 224 ? 2.586 6.331 -7.010 1.00 21.78 254 ILE A C 1
ATOM 1277 O O . ILE A 1 224 ? 2.369 5.212 -7.471 1.00 21.60 254 ILE A O 1
ATOM 1282 N N . ALA A 1 225 ? 1.600 7.164 -6.635 1.00 19.99 255 ALA A N 1
ATOM 1283 C CA . ALA A 1 225 ? 0.194 6.757 -6.674 1.00 21.53 255 ALA A CA 1
ATOM 1284 C C . ALA A 1 225 ? -0.194 6.381 -8.114 1.00 24.23 255 ALA A C 1
ATOM 1285 O O . ALA A 1 225 ? -0.868 5.381 -8.292 1.00 21.20 255 ALA A O 1
ATOM 1287 N N . TYR A 1 226 ? 0.343 7.109 -9.147 1.00 22.67 256 TYR A N 1
ATOM 1288 C CA . TYR A 1 226 ? 0.109 6.754 -10.551 1.00 21.45 256 TYR A CA 1
ATOM 1289 C C . TYR A 1 226 ? 0.719 5.382 -10.924 1.00 21.94 256 TYR A C 1
ATOM 1290 O O . TYR A 1 226 ? 0.011 4.523 -11.469 1.00 21.94 256 TYR A O 1
ATOM 1299 N N . LEU A 1 227 ? 1.984 5.155 -10.595 1.00 19.13 257 LEU A N 1
ATOM 1300 C CA . LEU A 1 227 ? 2.609 3.867 -10.909 1.00 19.58 257 LEU A CA 1
ATOM 1301 C C . LEU A 1 227 ? 2.015 2.708 -10.125 1.00 21.66 257 LEU A C 1
ATOM 1302 O O . LEU A 1 227 ? 2.014 1.595 -10.634 1.00 21.66 257 LEU A O 1
ATOM 1307 N N . LEU A 1 228 ? 1.462 2.945 -8.923 1.00 19.58 258 LEU A N 1
ATOM 1308 C CA . LEU A 1 228 ? 0.813 1.860 -8.190 1.00 18.43 258 LEU A CA 1
ATOM 1309 C C . LEU A 1 228 ? -0.431 1.374 -8.934 1.00 22.96 258 LEU A C 1
ATOM 1310 O O . LEU A 1 228 ? -0.883 0.251 -8.718 1.00 24.03 258 LEU A O 1
ATOM 1315 N N . GLU A 1 229 ? -1.025 2.252 -9.755 1.00 22.85 259 GLU A N 1
ATOM 1316 C CA . GLU A 1 229 ? -2.224 1.923 -10.537 1.00 25.18 259 GLU A CA 1
ATOM 1317 C C . GLU A 1 229 ? -1.749 1.195 -11.821 1.00 29.22 259 GLU A C 1
ATOM 1318 O O . GLU A 1 229 ? -2.449 0.313 -12.312 1.00 31.47 259 GLU A O 1
ATOM 1324 N N . ILE A 1 230 ? -0.525 1.493 -12.295 1.00 21.44 260 ILE A N 1
ATOM 1325 C CA . ILE A 1 230 ? 0.029 0.861 -13.508 1.00 20.55 260 ILE A CA 1
ATOM 1326 C C . ILE A 1 230 ? 0.628 -0.520 -13.238 1.00 23.97 260 ILE A C 1
ATOM 1327 O O . ILE A 1 230 ? 0.486 -1.410 -14.083 1.00 25.21 260 ILE A O 1
ATOM 1332 N N . LEU A 1 231 ? 1.343 -0.695 -12.102 1.00 19.28 261 LEU A N 1
ATOM 1333 C CA . LEU A 1 231 ? 1.983 -1.969 -11.801 1.00 19.55 26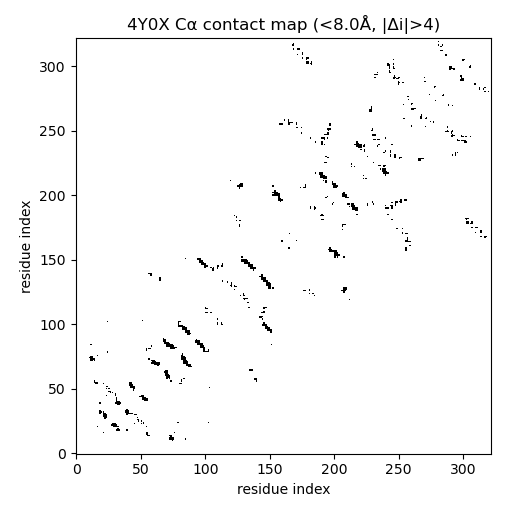1 LEU A CA 1
ATOM 1334 C C . LEU A 1 231 ? 1.056 -3.178 -11.889 1.00 26.30 261 LEU A C 1
ATOM 1335 O O . LEU A 1 231 ? 1.504 -4.158 -12.487 1.00 27.68 261 LEU A O 1
ATOM 1340 N N . PRO A 1 232 ? -0.210 -3.166 -11.415 1.00 25.19 262 PRO A N 1
ATOM 1341 C CA . PRO A 1 232 ? -1.071 -4.352 -11.606 1.00 25.27 262 PRO A CA 1
ATOM 1342 C C . PRO A 1 232 ? -1.293 -4.752 -13.087 1.00 27.72 262 PRO A C 1
ATOM 1343 O O . PRO A 1 232 ? -1.458 -5.941 -13.371 1.00 28.43 262 PRO A O 1
ATOM 1347 N N . ALA A 1 233 ? -1.345 -3.776 -14.012 1.00 23.41 263 ALA A N 1
ATOM 1348 C CA . ALA A 1 233 ? -1.478 -4.030 -15.475 1.00 24.49 263 ALA A CA 1
ATOM 1349 C C . ALA A 1 233 ? -0.230 -4.785 -15.957 1.00 24.91 263 ALA A C 1
ATOM 1350 O O . ALA A 1 233 ? -0.334 -5.728 -16.749 1.00 24.62 263 ALA A O 1
ATOM 1352 N N . LEU A 1 234 ? 0.964 -4.377 -15.464 1.00 20.84 264 LEU A N 1
ATOM 1353 C CA . LEU A 1 234 ? 2.207 -5.078 -15.827 1.00 21.98 264 LEU A CA 1
ATOM 1354 C C . LEU A 1 234 ? 2.168 -6.501 -15.240 1.00 27.39 264 LEU A C 1
ATOM 1355 O O . LEU A 1 234 ? 2.448 -7.465 -15.962 1.00 27.40 264 LEU A O 1
ATOM 1360 N N . SER A 1 235 ? 1.762 -6.640 -13.958 1.00 22.33 265 SER A N 1
ATOM 1361 C CA . SER A 1 235 ? 1.629 -7.975 -13.329 1.00 24.62 265 SER A CA 1
ATOM 1362 C C . SER A 1 235 ? 0.678 -8.841 -14.143 1.00 30.08 265 SER A C 1
ATOM 1363 O O . SER A 1 235 ? 0.974 -10.024 -14.381 1.00 28.99 265 SER A O 1
ATOM 1366 N N . TYR A 1 236 ? -0.428 -8.236 -14.637 1.00 27.38 266 TYR A N 1
ATOM 1367 C CA . TYR A 1 236 ? -1.403 -8.969 -15.457 1.00 30.03 266 TYR A CA 1
ATOM 1368 C C . TYR A 1 236 ? -0.740 -9.448 -16.750 1.00 32.50 266 TYR A C 1
ATOM 1369 O O . TYR A 1 236 ? -0.906 -10.612 -17.125 1.00 35.17 266 TYR A O 1
ATOM 1378 N N . LEU A 1 237 ? 0.021 -8.565 -17.416 1.00 27.58 267 LEU A N 1
ATOM 1379 C CA . LEU A 1 237 ? 0.716 -8.927 -18.662 1.00 27.37 267 LEU A CA 1
ATOM 1380 C C . LEU A 1 237 ? 1.731 -10.026 -18.415 1.00 30.64 267 LEU A C 1
ATOM 1381 O O . LEU A 1 237 ? 1.744 -11.000 -19.150 1.00 32.49 267 LEU A O 1
ATOM 1386 N N . HIS A 1 238 ? 2.535 -9.903 -17.345 1.00 26.07 268 HIS A N 1
ATOM 1387 C CA . HIS A 1 238 ? 3.555 -10.897 -16.998 1.00 28.02 268 HIS A CA 1
ATOM 1388 C C . HIS A 1 238 ? 2.941 -12.245 -16.690 1.00 34.93 268 HIS A C 1
ATOM 1389 O O . HIS A 1 238 ? 3.549 -13.247 -17.025 1.00 36.26 268 HIS A O 1
ATOM 1396 N N . SER A 1 239 ? 1.738 -12.268 -16.053 1.00 33.10 269 SER A N 1
ATOM 1397 C CA . SER A 1 239 ? 0.996 -13.488 -15.707 1.00 35.79 269 SER A CA 1
ATOM 1398 C C . SER A 1 239 ? 0.562 -14.256 -16.959 1.00 42.77 269 SER A C 1
ATOM 1399 O O . SER A 1 239 ? 0.382 -15.460 -16.879 1.00 45.41 269 SER A O 1
ATOM 1402 N N . ILE A 1 240 ? 0.409 -13.574 -18.113 1.00 39.74 270 ILE A N 1
ATOM 1403 C CA . ILE A 1 240 ? 0.013 -14.257 -19.352 1.00 41.14 270 ILE A CA 1
ATOM 1404 C C . ILE A 1 240 ? 1.210 -14.377 -20.329 1.00 43.29 270 ILE A C 1
ATOM 1405 O O . ILE A 1 240 ? 1.016 -14.657 -21.509 1.00 44.56 270 ILE A O 1
ATOM 1410 N N . GLY A 1 241 ? 2.430 -14.205 -19.807 1.00 38.15 271 GLY A N 1
ATOM 1411 C CA . GLY A 1 241 ? 3.682 -14.373 -20.549 1.00 37.80 271 GLY A CA 1
ATOM 1412 C C . GLY A 1 241 ? 4.077 -13.253 -21.490 1.00 38.04 271 GLY A C 1
ATOM 1413 O O . GLY A 1 241 ? 4.845 -13.463 -22.443 1.00 38.09 271 GLY A O 1
ATOM 1414 N N . LEU A 1 242 ? 3.556 -12.061 -21.217 1.00 32.27 272 LEU A N 1
ATOM 1415 C CA . LEU A 1 242 ? 3.793 -10.872 -22.025 1.00 30.22 272 LEU A CA 1
ATOM 1416 C C . LEU A 1 242 ? 4.531 -9.769 -21.246 1.00 30.89 272 LEU A C 1
ATOM 1417 O O . LEU A 1 242 ? 4.474 -9.709 -20.009 1.00 28.09 272 LEU A O 1
ATOM 1422 N N . VAL A 1 243 ? 5.235 -8.909 -21.996 1.00 27.79 273 VAL A N 1
ATOM 1423 C CA . VAL A 1 243 ? 6.007 -7.771 -21.488 1.00 27.60 273 VAL A CA 1
ATOM 1424 C C . VAL A 1 243 ? 5.385 -6.562 -22.174 1.00 29.52 273 VAL A C 1
ATOM 1425 O O . VAL A 1 243 ? 5.109 -6.613 -23.379 1.00 28.28 273 VAL A O 1
ATOM 1429 N N . TYR A 1 244 ? 5.197 -5.472 -21.440 1.00 23.19 274 TYR A N 1
ATOM 1430 C CA . TYR A 1 244 ? 4.642 -4.266 -22.048 1.00 21.93 274 TYR A CA 1
ATOM 1431 C C . TYR A 1 244 ? 5.682 -3.587 -22.941 1.00 25.25 274 TYR A C 1
ATOM 1432 O O . TYR A 1 244 ? 5.346 -3.141 -24.028 1.00 24.57 274 TYR A O 1
ATOM 1441 N N . ASN A 1 245 ? 6.948 -3.537 -22.476 1.00 22.85 275 ASN A N 1
ATOM 1442 C CA . ASN A 1 245 ? 8.122 -3.041 -23.180 1.00 23.44 275 ASN A CA 1
ATOM 1443 C C . ASN A 1 245 ? 8.233 -1.572 -23.486 1.00 27.45 275 ASN A C 1
ATOM 1444 O O . ASN A 1 245 ? 9.275 -1.185 -23.973 1.00 33.98 275 ASN A O 1
ATOM 1449 N N . ASP A 1 246 ? 7.187 -0.802 -23.361 1.00 21.63 276 ASP A N 1
ATOM 1450 C CA . ASP A 1 246 ? 7.321 0.605 -23.745 1.00 21.92 276 ASP A CA 1
ATOM 1451 C C . ASP A 1 246 ? 6.834 1.549 -22.689 1.00 25.02 276 ASP A C 1
ATOM 1452 O O . ASP A 1 246 ? 6.280 2.614 -22.998 1.00 23.58 276 ASP A O 1
ATOM 1457 N N . LEU A 1 247 ? 7.035 1.176 -21.411 1.00 20.05 277 LEU A N 1
ATOM 1458 C CA . LEU A 1 247 ? 6.570 2.093 -20.389 1.00 18.22 277 LEU A CA 1
ATOM 1459 C C . LEU A 1 247 ? 7.445 3.325 -20.374 1.00 20.34 277 LEU A C 1
ATOM 1460 O O . LEU A 1 247 ? 8.677 3.256 -20.325 1.00 21.22 277 LEU A O 1
ATOM 1465 N N . LYS A 1 248 ? 6.774 4.461 -20.476 1.00 18.29 278 LYS A N 1
ATOM 1466 C CA . LYS A 1 248 ? 7.360 5.804 -20.398 1.00 15.72 278 LYS A CA 1
ATOM 1467 C C . LYS A 1 248 ? 6.174 6.762 -20.173 1.00 19.55 278 LYS A C 1
ATOM 1468 O O . LYS A 1 248 ? 5.040 6.376 -20.470 1.00 20.05 278 LYS A O 1
ATOM 1474 N N . PRO A 1 249 ? 6.406 7.984 -19.652 1.00 17.21 279 PRO A N 1
ATOM 1475 C CA . PRO A 1 249 ? 5.291 8.895 -19.368 1.00 16.78 279 PRO A CA 1
ATOM 1476 C C . PRO A 1 249 ? 4.347 9.133 -20.550 1.00 19.55 279 PRO A C 1
ATOM 1477 O O . PRO A 1 249 ? 3.123 9.120 -20.344 1.00 19.21 279 PRO A O 1
ATOM 1481 N N . GLU A 1 250 ? 4.905 9.279 -21.790 1.00 17.12 280 GLU A N 1
ATOM 1482 C CA . GLU A 1 250 ? 4.140 9.532 -23.024 1.00 18.12 280 GLU A CA 1
ATOM 1483 C C . GLU A 1 250 ? 3.085 8.436 -23.262 1.00 24.09 280 GLU A C 1
ATOM 1484 O O . GLU A 1 250 ? 2.107 8.674 -23.975 1.00 24.31 280 GLU A O 1
ATOM 1490 N N . ASN A 1 251 ? 3.373 7.205 -22.808 1.00 18.34 281 ASN A N 1
ATOM 1491 C CA . ASN A 1 251 ? 2.468 6.079 -23.096 1.00 19.36 281 ASN A CA 1
ATOM 1492 C C . ASN A 1 251 ? 1.448 5.816 -22.006 1.00 21.98 281 ASN A C 1
ATOM 1493 O O . ASN A 1 251 ? 0.761 4.804 -22.060 1.00 22.71 281 ASN A O 1
ATOM 1498 N N . ILE A 1 252 ? 1.357 6.716 -21.022 1.00 17.26 282 ILE A N 1
ATOM 1499 C CA . ILE A 1 252 ? 0.415 6.582 -19.916 1.00 16.24 282 ILE A CA 1
ATOM 1500 C C . ILE A 1 252 ? -0.540 7.755 -20.024 1.00 22.47 282 ILE A C 1
ATOM 1501 O O . ILE A 1 252 ? -0.121 8.904 -19.881 1.00 19.94 282 ILE A O 1
ATOM 1506 N N . MET A 1 253 ? -1.823 7.447 -20.210 1.00 20.44 283 MET A N 1
ATOM 1507 C CA . MET A 1 253 ? -2.869 8.453 -20.351 1.00 21.69 283 MET A CA 1
ATOM 1508 C C . MET A 1 253 ? -3.557 8.677 -19.014 1.00 25.22 283 MET A C 1
ATOM 1509 O O . MET A 1 253 ? -3.917 7.721 -18.337 1.00 26.09 283 MET A O 1
ATOM 1514 N N . LEU A 1 254 ? -3.753 9.932 -18.663 1.00 24.57 284 LEU A N 1
ATOM 1515 C CA . LEU A 1 254 ? -4.436 10.336 -17.437 1.00 26.84 284 LEU A CA 1
ATOM 1516 C C . LEU A 1 254 ? -5.827 10.849 -17.818 1.00 29.40 284 LEU A C 1
ATOM 1517 O O . LEU A 1 254 ? -5.946 11.904 -18.434 1.00 28.93 284 LEU A O 1
ATOM 1522 N N . THR A 1 255 ? -6.876 10.085 -17.459 1.00 29.38 285 THR A N 1
ATOM 1523 C CA . THR A 1 255 ? -8.266 10.438 -17.800 1.00 31.07 285 THR A CA 1
ATOM 1524 C C . THR A 1 255 ? -8.941 11.066 -16.565 1.00 37.67 285 THR A C 1
ATOM 1525 O O . THR A 1 255 ? -8.343 11.083 -15.494 1.00 35.89 285 THR A O 1
ATOM 1529 N N . GLU A 1 256 ? -10.194 11.523 -16.707 1.00 36.80 286 GLU A N 1
ATOM 1530 C CA . GLU A 1 256 ? -10.961 12.099 -15.599 1.00 39.33 286 GLU A CA 1
ATOM 1531 C C . GLU A 1 256 ? -11.286 11.038 -14.538 1.00 43.07 286 GLU A C 1
ATOM 1532 O O . GLU A 1 256 ? -11.730 11.401 -13.443 1.00 45.86 286 GLU A O 1
ATOM 1534 N N . GLU A 1 257 ? -11.048 9.738 -14.855 1.00 35.97 287 GLU A N 1
ATOM 1535 C CA . GLU A 1 257 ? -11.331 8.627 -13.947 1.00 36.13 287 GLU A CA 1
ATOM 1536 C C . GLU A 1 257 ? -10.138 7.780 -13.570 1.00 38.68 287 GLU A C 1
ATOM 1537 O O . GLU A 1 257 ? -10.093 7.308 -12.434 1.00 39.02 287 GLU A O 1
ATOM 1543 N N . GLN A 1 258 ? -9.234 7.472 -14.521 1.00 32.06 288 GLN A N 1
ATOM 1544 C CA . GLN A 1 258 ? -8.141 6.538 -14.242 1.00 29.00 288 GLN A CA 1
ATOM 1545 C C . GLN A 1 258 ? -6.921 6.766 -15.103 1.00 30.11 288 GLN A C 1
ATOM 1546 O O . GLN A 1 258 ? -6.895 7.660 -15.932 1.00 29.45 288 GLN A O 1
ATOM 1552 N N . LEU A 1 259 ? -5.928 5.890 -14.942 1.00 26.36 289 LEU A N 1
ATOM 1553 C CA . LEU A 1 259 ? -4.754 5.884 -15.802 1.00 24.92 289 LEU A CA 1
ATOM 1554 C C . LEU A 1 259 ? -4.936 4.775 -16.810 1.00 29.30 289 LEU A C 1
ATOM 1555 O O . LEU A 1 259 ? -5.506 3.726 -16.490 1.00 29.70 289 LEU A O 1
ATOM 1560 N N . LYS A 1 260 ? -4.444 4.974 -18.038 1.00 24.11 290 LYS A N 1
ATOM 1561 C CA . LYS A 1 260 ? -4.564 3.891 -19.005 1.00 24.10 290 LYS A CA 1
ATOM 1562 C C . LYS A 1 260 ? -3.301 3.799 -19.842 1.00 25.39 290 LYS A C 1
ATOM 1563 O O . LYS A 1 260 ? -2.874 4.827 -20.368 1.00 26.45 290 LYS A O 1
ATOM 1569 N N . LEU A 1 261 ? -2.745 2.573 -20.014 1.00 20.47 291 LEU A N 1
ATOM 1570 C CA . LEU A 1 261 ? -1.599 2.366 -20.908 1.00 21.30 291 LEU A CA 1
ATOM 1571 C C . LEU A 1 261 ? -2.079 2.351 -22.348 1.00 24.64 291 LEU A C 1
ATOM 1572 O O . LEU A 1 261 ? -3.079 1.686 -22.663 1.00 25.82 291 LEU A O 1
ATOM 1577 N N . ILE A 1 262 ? -1.371 3.081 -23.236 1.00 21.03 292 ILE A N 1
ATOM 1578 C CA . ILE A 1 262 ? -1.697 3.047 -24.677 1.00 21.40 292 ILE A CA 1
ATOM 1579 C C . ILE A 1 262 ? -0.479 2.486 -25.416 1.00 25.54 292 ILE A C 1
ATOM 1580 O O . ILE A 1 262 ? 0.431 1.981 -24.762 1.00 26.41 292 ILE A O 1
ATOM 1585 N N . ASP A 1 263 ? -0.446 2.565 -26.754 1.00 24.09 293 ASP A N 1
ATOM 1586 C CA . ASP A 1 263 ? 0.703 2.175 -27.573 1.00 24.98 293 ASP A CA 1
ATOM 1587 C C . ASP A 1 263 ? 1.173 0.744 -27.271 1.00 29.00 293 ASP A C 1
ATOM 1588 O O . ASP A 1 263 ? 2.239 0.531 -26.673 1.00 27.41 293 ASP A O 1
ATOM 1593 N N . LEU A 1 264 ? 0.360 -0.240 -27.689 1.00 24.43 294 LEU A N 1
ATOM 1594 C CA . LEU A 1 264 ? 0.677 -1.643 -27.464 1.00 24.48 294 LEU A CA 1
ATOM 1595 C C . LEU A 1 264 ? 1.643 -2.237 -28.526 1.00 27.96 294 LEU A C 1
ATOM 1596 O O . LEU A 1 264 ? 1.894 -3.441 -28.520 1.00 27.19 294 LEU A O 1
ATOM 1601 N N . GLY A 1 265 ? 2.252 -1.373 -29.339 1.00 26.00 295 GLY A N 1
ATOM 1602 C CA . GLY A 1 265 ? 3.153 -1.743 -30.435 1.00 28.69 295 GLY A CA 1
ATOM 1603 C C . GLY A 1 265 ? 4.387 -2.540 -30.051 1.00 33.93 295 GLY A C 1
ATOM 1604 O O . GLY A 1 265 ? 4.864 -3.356 -30.851 1.00 36.32 295 GLY A O 1
ATOM 1605 N N . ALA A 1 266 ? 4.925 -2.301 -28.838 1.00 26.18 296 ALA A N 1
ATOM 1606 C CA . ALA A 1 266 ? 6.110 -2.996 -28.319 1.00 27.10 296 ALA A CA 1
ATOM 1607 C C . ALA A 1 266 ? 5.751 -4.259 -27.491 1.00 29.73 296 ALA A C 1
ATOM 1608 O O . ALA A 1 266 ? 6.657 -5.057 -27.214 1.00 28.35 296 ALA A O 1
ATOM 1610 N N . VAL A 1 267 ? 4.446 -4.459 -27.124 1.00 26.05 297 VAL A N 1
ATOM 1611 C CA . VAL A 1 267 ? 3.988 -5.639 -26.324 1.00 26.88 297 VAL A CA 1
ATOM 1612 C C . VAL A 1 267 ? 4.530 -6.913 -26.968 1.00 32.52 297 VAL A C 1
ATOM 1613 O O . VAL A 1 267 ? 4.330 -7.113 -28.167 1.00 32.72 297 VAL A O 1
ATOM 1617 N N . SER A 1 268 ? 5.298 -7.716 -26.207 1.00 31.00 298 SER A N 1
ATOM 1618 C CA . SER A 1 268 ? 5.909 -8.937 -26.755 1.00 34.04 298 SER A CA 1
ATOM 1619 C C . SER A 1 268 ? 5.991 -10.059 -25.742 1.00 39.39 298 SER A C 1
ATOM 1620 O O . SER A 1 268 ? 5.882 -9.819 -24.539 1.00 36.26 298 SER A O 1
ATOM 1623 N N . ARG A 1 269 ? 6.241 -11.296 -26.223 1.00 37.55 299 ARG A N 1
ATOM 1624 C CA . ARG A 1 269 ? 6.395 -12.414 -25.312 1.00 38.52 299 ARG A CA 1
ATOM 1625 C C . ARG A 1 269 ? 7.727 -12.259 -24.580 1.00 43.00 299 ARG A C 1
ATOM 1626 O O . ARG A 1 269 ? 8.668 -11.646 -25.119 1.00 41.98 299 ARG A O 1
ATOM 1634 N N . ILE A 1 270 ? 7.791 -12.780 -23.338 1.00 38.11 300 ILE A N 1
ATOM 1635 C CA . ILE A 1 270 ? 9.002 -12.803 -22.505 1.00 38.72 300 ILE A CA 1
ATOM 1636 C C . ILE A 1 270 ? 10.107 -13.601 -23.236 1.00 46.76 300 ILE A C 1
ATOM 1637 O O . ILE A 1 270 ? 9.816 -14.633 -23.819 1.00 50.55 300 ILE A O 1
ATOM 1642 N N . ASN A 1 271 ? 11.361 -13.106 -23.171 1.00 43.50 301 ASN A N 1
ATOM 1643 C CA . ASN A 1 271 ? 12.606 -13.620 -23.748 1.00 46.39 301 ASN A CA 1
ATOM 1644 C C . ASN A 1 271 ? 12.609 -13.721 -25.290 1.00 54.71 301 ASN A C 1
ATOM 1645 O O . ASN A 1 271 ? 13.445 -14.436 -25.850 1.00 58.68 301 ASN A O 1
ATOM 1650 N N . SER A 1 272 ? 11.719 -12.991 -25.978 1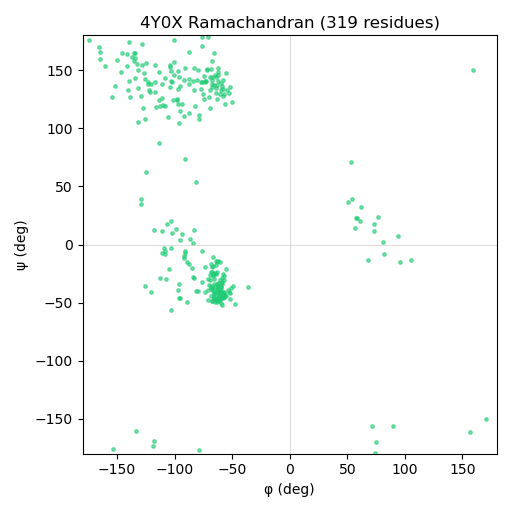.00 49.01 302 SER A N 1
ATOM 1651 C CA . SER A 1 272 ? 11.697 -13.017 -27.441 1.00 50.37 302 SER A CA 1
ATOM 1652 C C . SER A 1 272 ? 12.598 -11.897 -27.973 1.00 49.85 302 SER A C 1
ATOM 1653 O O . SER A 1 272 ? 12.812 -10.908 -27.284 1.00 45.82 302 SER A O 1
ATOM 1656 N N . PHE A 1 273 ? 13.168 -12.059 -29.142 1.00 49.01 303 PHE A N 1
ATOM 1657 C CA . PHE A 1 273 ? 14.071 -11.031 -29.662 1.00 49.53 303 PHE A CA 1
ATOM 1658 C C . PHE A 1 273 ? 13.612 -10.384 -30.967 1.00 56.43 303 PHE A C 1
ATOM 1659 O O . PHE A 1 273 ? 14.404 -9.665 -31.585 1.00 56.29 303 PHE A O 1
ATOM 1667 N N . GLY A 1 274 ? 12.353 -10.614 -31.352 1.00 52.84 304 GLY A N 1
ATOM 1668 C CA . GLY A 1 274 ? 11.771 -10.050 -32.567 1.00 53.45 304 GLY A CA 1
ATOM 1669 C C . GLY A 1 274 ? 11.698 -8.537 -32.558 1.00 56.37 304 GLY A C 1
ATOM 1670 O O . GLY A 1 274 ? 11.864 -7.900 -33.597 1.00 56.31 304 GLY A O 1
ATOM 1671 N N . TYR A 1 275 ? 11.465 -7.950 -31.379 1.00 52.32 305 TYR A N 1
ATOM 1672 C CA . TYR A 1 275 ? 11.379 -6.498 -31.238 1.00 49.53 305 TYR A CA 1
ATOM 1673 C C . TYR A 1 275 ? 12.368 -6.041 -30.165 1.00 50.22 305 TYR A C 1
ATOM 1674 O O . TYR A 1 275 ? 12.125 -6.294 -28.968 1.00 47.43 305 TYR A O 1
ATOM 1683 N N . LEU A 1 276 ? 13.482 -5.375 -30.577 1.00 43.31 306 LEU A N 1
ATOM 1684 C CA . LEU A 1 276 ? 14.433 -4.890 -29.558 1.00 42.26 306 LEU A CA 1
ATOM 1685 C C . LEU A 1 276 ? 14.441 -3.365 -29.405 1.00 45.33 306 LEU A C 1
ATOM 1686 O O . LEU A 1 276 ? 15.111 -2.857 -28.511 1.00 43.91 306 LEU A O 1
ATOM 1691 N N . TYR A 1 277 ? 13.644 -2.643 -30.236 1.00 41.60 307 TYR A N 1
ATOM 1692 C CA . TYR A 1 277 ? 13.504 -1.183 -30.246 1.00 39.59 307 TYR A CA 1
ATOM 1693 C C . TYR A 1 277 ? 13.111 -0.628 -28.890 1.00 42.37 307 TYR A C 1
ATOM 1694 O O . TYR A 1 277 ? 12.395 -1.283 -28.112 1.00 40.63 307 TYR A O 1
ATOM 1703 N N . GLY A 1 278 ? 13.596 0.573 -28.613 1.00 38.03 308 GLY A N 1
ATOM 1704 C CA . GLY A 1 278 ? 13.291 1.253 -27.358 1.00 35.59 308 GLY A CA 1
ATOM 1705 C C . GLY A 1 278 ? 13.836 2.663 -27.317 1.00 38.67 308 GLY A C 1
ATOM 1706 O O . GLY A 1 278 ? 14.485 3.121 -28.278 1.00 38.72 308 GLY A O 1
ATOM 1707 N N . THR A 1 279 ? 13.529 3.383 -26.226 1.00 32.74 309 THR A N 1
ATOM 1708 C CA . THR A 1 279 ? 14.015 4.754 -26.128 1.00 33.44 309 THR A CA 1
ATOM 1709 C C . THR A 1 279 ? 15.267 4.778 -25.281 1.00 38.75 309 THR A C 1
ATOM 1710 O O . THR A 1 279 ? 15.191 4.369 -24.114 1.00 37.91 309 THR A O 1
ATOM 1714 N N . PRO A 1 280 ? 16.385 5.330 -25.788 1.00 38.88 310 PRO A N 1
ATOM 1715 C CA . PRO A 1 280 ? 17.551 5.519 -24.915 1.00 39.86 310 PRO A CA 1
ATOM 1716 C C . PRO A 1 280 ? 17.085 6.371 -23.734 1.00 40.59 310 PRO A C 1
ATOM 1717 O O . PRO A 1 280 ? 16.431 7.401 -23.909 1.00 39.60 310 PRO A O 1
ATOM 1721 N N . GLY A 1 281 ? 17.378 5.908 -22.544 1.00 35.99 311 GLY A N 1
ATOM 1722 C CA . GLY A 1 281 ? 16.949 6.622 -21.355 1.00 35.13 311 GLY A CA 1
ATOM 1723 C C . GLY A 1 281 ? 15.796 5.944 -20.660 1.00 33.62 311 GLY A C 1
ATOM 1724 O O . GLY A 1 281 ? 15.487 6.334 -19.535 1.00 34.14 311 GLY A O 1
ATOM 1725 N N . PHE A 1 282 ? 15.130 4.963 -21.324 1.00 26.68 312 PHE A N 1
ATOM 1726 C CA . PHE A 1 282 ? 14.041 4.125 -20.734 1.00 26.23 312 PHE A CA 1
ATOM 1727 C C . PHE A 1 282 ? 14.308 2.647 -20.867 1.00 30.25 312 PHE A C 1
ATOM 1728 O O . PHE A 1 282 ? 13.981 1.863 -19.970 1.00 30.10 312 PHE A O 1
ATOM 1736 N N . GLN A 1 283 ? 14.915 2.253 -21.986 1.00 27.92 313 GLN A N 1
ATOM 1737 C CA . GLN A 1 283 ? 15.168 0.844 -22.240 1.00 28.04 313 GLN A CA 1
ATOM 1738 C C . GLN A 1 283 ? 16.296 0.254 -21.388 1.00 30.56 313 GLN A C 1
ATOM 1739 O O . GLN A 1 283 ? 17.317 0.918 -21.177 1.00 31.08 313 GLN A O 1
ATOM 1745 N N . ALA A 1 284 ? 16.114 -1.009 -20.918 1.00 26.31 314 ALA A N 1
ATOM 1746 C CA . ALA A 1 284 ? 17.098 -1.740 -20.102 1.00 26.90 314 ALA A CA 1
ATOM 1747 C C . ALA A 1 284 ? 18.358 -2.019 -20.923 1.00 33.38 314 ALA A C 1
ATOM 1748 O O . ALA A 1 284 ? 18.249 -2.362 -22.107 1.00 31.92 314 ALA A O 1
ATOM 1750 N N . PRO A 1 285 ? 19.555 -1.829 -20.328 1.00 34.84 315 PRO A N 1
ATOM 1751 C CA . PRO A 1 285 ? 20.801 -2.041 -21.092 1.00 38.43 315 PRO A CA 1
ATOM 1752 C C . PRO A 1 285 ? 21.020 -3.445 -21.668 1.00 44.23 315 PRO A C 1
ATOM 1753 O O . PRO A 1 285 ? 21.609 -3.553 -22.743 1.00 49.21 315 PRO A O 1
ATOM 1757 N N . GLU A 1 286 ? 20.545 -4.505 -20.978 1.00 36.38 316 GLU A N 1
ATOM 1758 C CA . GLU A 1 286 ? 20.749 -5.898 -21.386 1.00 38.05 316 GLU A CA 1
ATOM 1759 C C . GLU A 1 286 ? 19.726 -6.496 -22.391 1.00 41.03 316 GLU A C 1
ATOM 1760 O O . GLU A 1 286 ? 19.874 -7.672 -22.732 1.00 43.41 316 GLU A O 1
ATOM 1766 N N . ILE A 1 287 ? 18.771 -5.698 -22.910 1.00 36.43 317 ILE A N 1
ATOM 1767 C CA . ILE A 1 287 ? 17.710 -6.125 -23.835 1.00 36.66 317 ILE A CA 1
ATOM 1768 C C . ILE A 1 287 ? 18.254 -6.914 -25.059 1.00 40.24 317 ILE A C 1
ATOM 1769 O O . ILE A 1 287 ? 17.646 -7.897 -25.461 1.00 39.48 317 ILE A O 1
ATOM 1774 N N . VAL A 1 288 ? 19.409 -6.527 -25.585 1.00 38.15 318 VAL A N 1
ATOM 1775 C CA . VAL A 1 288 ? 20.056 -7.233 -26.707 1.00 40.92 318 VAL A CA 1
ATOM 1776 C C . VAL A 1 288 ? 20.409 -8.684 -26.331 1.00 47.95 318 VAL A C 1
ATOM 1777 O O . VAL A 1 288 ? 20.208 -9.601 -27.127 1.00 49.57 318 VAL A O 1
ATOM 1781 N N . ARG A 1 289 ? 20.892 -8.893 -25.104 1.00 46.58 319 ARG A N 1
ATOM 1782 C CA . ARG A 1 289 ? 21.301 -10.201 -24.625 1.00 50.18 319 ARG A CA 1
ATOM 1783 C C . ARG A 1 289 ? 20.109 -11.081 -24.185 1.00 52.93 319 ARG A C 1
ATOM 1784 O O . ARG A 1 289 ? 20.093 -12.269 -24.505 1.00 55.59 319 ARG A O 1
ATOM 1792 N N . THR A 1 290 ? 19.104 -10.501 -23.520 1.00 45.12 320 THR A N 1
ATOM 1793 C CA . THR A 1 290 ? 17.992 -11.279 -22.956 1.00 44.93 320 THR A CA 1
ATOM 1794 C C . THR A 1 290 ? 16.664 -11.192 -23.709 1.00 48.41 320 THR A C 1
ATOM 1795 O O . THR A 1 290 ? 15.793 -12.036 -23.513 1.00 50.55 320 THR A O 1
ATOM 1799 N N . GLY A 1 291 ? 16.488 -10.145 -24.495 1.00 41.66 321 GLY A N 1
ATOM 1800 C CA . GLY A 1 291 ? 15.208 -9.845 -25.123 1.00 39.83 321 GLY A CA 1
ATOM 1801 C C . GLY A 1 291 ? 14.291 -9.303 -24.033 1.00 39.07 321 GLY A C 1
ATOM 1802 O O . GLY A 1 291 ? 14.715 -9.226 -22.872 1.00 37.61 321 GLY A O 1
ATOM 1803 N N . PRO A 1 292 ? 13.019 -8.943 -24.325 1.00 35.92 322 PRO A N 1
ATOM 1804 C CA . PRO A 1 292 ? 12.144 -8.395 -23.268 1.00 33.32 322 PRO A CA 1
ATOM 1805 C C . PRO A 1 292 ? 11.861 -9.402 -22.149 1.00 36.54 322 PRO A C 1
ATOM 1806 O O . PRO A 1 292 ? 11.662 -10.583 -22.413 1.00 38.71 322 PRO A O 1
ATOM 1810 N N . THR A 1 293 ? 11.967 -8.950 -20.899 1.00 33.16 323 THR A N 1
ATOM 1811 C CA . THR A 1 293 ? 11.776 -9.795 -19.723 1.00 32.00 323 THR A CA 1
ATOM 1812 C C . THR A 1 293 ? 10.997 -9.024 -18.643 1.00 28.97 323 THR A C 1
ATOM 1813 O O . THR A 1 293 ? 10.791 -7.824 -18.760 1.00 25.17 323 THR A O 1
ATOM 1817 N N . VAL A 1 294 ? 10.640 -9.690 -17.545 1.00 27.28 324 VAL A N 1
ATOM 1818 C CA . VAL A 1 294 ? 10.002 -8.972 -16.433 1.00 24.22 324 VAL A CA 1
ATOM 1819 C C . VAL A 1 294 ? 11.024 -7.942 -15.891 1.00 25.46 324 VAL A C 1
ATOM 1820 O O . VAL A 1 294 ? 10.655 -6.798 -15.630 1.00 22.55 324 VAL A O 1
ATOM 1824 N N . ALA A 1 295 ? 12.329 -8.329 -15.870 1.00 26.26 325 ALA A N 1
ATOM 1825 C CA . ALA A 1 295 ? 13.435 -7.476 -15.416 1.00 27.04 325 ALA A CA 1
ATOM 1826 C C . ALA A 1 295 ? 13.526 -6.211 -16.263 1.00 26.32 325 ALA A C 1
ATOM 1827 O O . ALA A 1 295 ? 13.725 -5.151 -15.681 1.00 24.51 325 ALA A O 1
ATOM 1829 N N . THR A 1 296 ? 13.373 -6.302 -17.613 1.00 25.83 326 THR A N 1
ATOM 1830 C CA . THR A 1 296 ? 13.426 -5.101 -18.483 1.00 24.43 326 THR A CA 1
ATOM 1831 C C . THR A 1 296 ? 12.214 -4.184 -18.212 1.00 26.14 326 THR A C 1
ATOM 1832 O O . THR A 1 296 ? 12.377 -2.952 -18.170 1.00 22.81 326 THR A O 1
ATOM 1836 N N . ASP A 1 297 ? 11.023 -4.781 -17.959 1.00 22.26 327 ASP A N 1
ATOM 1837 C CA . ASP A 1 297 ? 9.818 -3.992 -17.600 1.00 20.74 327 ASP A CA 1
ATOM 1838 C C . ASP A 1 297 ? 10.021 -3.315 -16.256 1.00 22.46 327 ASP A C 1
ATOM 1839 O O . ASP A 1 297 ? 9.722 -2.129 -16.136 1.00 20.30 327 ASP A O 1
ATOM 1844 N N . ILE A 1 298 ? 10.643 -4.010 -15.264 1.00 20.79 328 ILE A N 1
ATOM 1845 C CA . ILE A 1 298 ? 10.886 -3.342 -13.958 1.00 19.55 328 ILE A CA 1
ATOM 1846 C C . ILE A 1 298 ? 11.814 -2.121 -14.139 1.00 21.03 328 ILE A C 1
ATOM 1847 O O . ILE A 1 298 ? 11.603 -1.084 -13.525 1.00 20.05 328 ILE A O 1
ATOM 1852 N N . TYR A 1 299 ? 12.852 -2.260 -14.980 1.00 19.60 329 TYR A N 1
ATOM 1853 C CA . TYR A 1 299 ? 13.795 -1.183 -15.260 1.00 18.58 329 TYR A CA 1
ATOM 1854 C C . TYR A 1 299 ? 13.027 0.049 -15.791 1.00 20.10 329 TYR A C 1
ATOM 1855 O O . TYR A 1 299 ? 13.288 1.182 -15.376 1.00 18.85 329 TYR A O 1
ATOM 1864 N N . THR A 1 300 ? 12.110 -0.184 -16.699 1.00 16.96 330 THR A N 1
ATOM 1865 C CA . THR A 1 300 ? 11.329 0.926 -17.301 1.00 18.33 330 THR A CA 1
ATOM 1866 C C . THR A 1 300 ? 10.439 1.594 -16.239 1.00 20.08 330 THR A C 1
ATOM 1867 O O . THR A 1 300 ? 10.162 2.784 -16.380 1.00 19.57 330 THR A O 1
ATOM 1871 N N . VAL A 1 301 ? 9.984 0.850 -15.204 1.00 19.18 331 VAL A N 1
ATOM 1872 C CA . VAL A 1 301 ? 9.185 1.441 -14.091 1.00 18.18 331 VAL A CA 1
ATOM 1873 C C . VAL A 1 301 ? 10.076 2.439 -13.352 1.00 19.23 331 VAL A C 1
ATOM 1874 O O . VAL A 1 301 ? 9.660 3.565 -13.089 1.00 17.70 331 VAL A O 1
ATOM 1878 N N . GLY A 1 302 ? 11.309 2.019 -13.030 1.00 17.80 332 GLY A N 1
ATOM 1879 C CA . GLY A 1 302 ? 12.267 2.907 -12.382 1.00 18.79 332 GLY A CA 1
ATOM 1880 C C . GLY A 1 302 ? 12.538 4.158 -13.199 1.00 20.49 332 GLY A C 1
ATOM 1881 O O . GLY A 1 302 ? 12.473 5.270 -12.670 1.00 22.40 332 GLY A O 1
ATOM 1882 N N . ARG A 1 303 ? 12.774 4.008 -14.518 1.00 18.44 333 ARG A N 1
ATOM 1883 C CA . ARG A 1 303 ? 13.096 5.137 -15.396 1.00 18.09 333 ARG A CA 1
ATOM 1884 C C . ARG A 1 303 ? 11.857 6.058 -15.529 1.00 20.14 333 ARG A C 1
ATOM 1885 O O . ARG A 1 303 ? 12.024 7.273 -15.579 1.00 19.50 333 ARG A O 1
ATOM 1893 N N . THR A 1 304 ? 10.646 5.463 -15.587 1.00 17.51 334 THR A N 1
ATOM 1894 C CA . THR A 1 304 ? 9.388 6.201 -15.679 1.00 16.96 334 THR A CA 1
ATOM 1895 C C . THR A 1 304 ? 9.183 7.048 -14.427 1.00 19.77 334 THR A C 1
ATOM 1896 O O . THR A 1 304 ? 8.936 8.249 -14.550 1.00 19.34 334 THR A O 1
ATOM 1900 N N . LEU A 1 305 ? 9.337 6.471 -13.240 1.00 18.41 335 LEU A N 1
ATOM 1901 C CA . LEU A 1 305 ? 9.209 7.268 -12.011 1.00 19.65 335 LEU A CA 1
ATOM 1902 C C . LEU A 1 305 ? 10.222 8.421 -11.991 1.00 24.06 335 LEU A C 1
ATOM 1903 O O . LEU A 1 305 ? 9.838 9.553 -11.712 1.00 25.31 335 LEU A O 1
ATOM 1908 N N . ALA A 1 306 ? 11.499 8.144 -12.351 1.00 22.25 336 ALA A N 1
ATOM 1909 C CA . ALA A 1 306 ? 12.567 9.153 -12.382 1.00 24.50 336 ALA A CA 1
ATOM 1910 C C . ALA A 1 306 ? 12.192 10.273 -13.372 1.00 24.32 336 ALA A C 1
ATOM 1911 O O . ALA A 1 306 ? 12.248 11.452 -13.013 1.00 26.56 336 ALA A O 1
ATOM 1913 N N . ALA A 1 307 ? 11.719 9.909 -14.562 1.00 20.56 337 ALA A N 1
ATOM 1914 C CA . ALA A 1 307 ? 11.344 10.905 -15.595 1.00 22.32 337 ALA A CA 1
ATOM 1915 C C . ALA A 1 307 ? 10.123 11.752 -15.197 1.00 27.85 337 ALA A C 1
ATOM 1916 O O . ALA A 1 307 ? 9.989 12.883 -15.657 1.00 28.11 337 ALA A O 1
ATOM 1918 N N . LEU A 1 308 ? 9.256 11.225 -14.316 1.00 21.87 338 LEU A N 1
ATOM 1919 C CA . LEU A 1 308 ? 8.092 11.988 -13.870 1.00 22.04 338 LEU A CA 1
ATOM 1920 C C . LEU A 1 308 ? 8.394 12.933 -12.724 1.00 27.65 338 LEU A C 1
ATOM 1921 O O . LEU A 1 308 ? 7.687 13.932 -12.560 1.00 28.39 338 LEU A O 1
ATOM 1926 N N . THR A 1 309 ? 9.405 12.597 -11.896 1.00 23.37 339 THR A N 1
ATOM 1927 C CA . THR A 1 309 ? 9.706 13.324 -10.670 1.00 26.04 339 THR A CA 1
ATOM 1928 C C . THR A 1 309 ? 11.007 14.103 -10.621 1.00 33.77 339 THR A C 1
ATOM 1929 O O . THR A 1 309 ? 11.075 15.052 -9.844 1.00 35.94 339 THR A O 1
ATOM 1933 N N . LEU A 1 310 ? 12.042 13.672 -11.353 1.00 32.14 340 LEU A N 1
ATOM 1934 C CA . LEU A 1 310 ? 13.374 14.305 -11.272 1.00 34.70 340 LEU A CA 1
ATOM 1935 C C . LEU A 1 310 ? 13.712 15.208 -12.438 1.00 42.47 340 LEU A C 1
ATOM 1936 O O . LEU A 1 310 ? 13.219 15.022 -13.551 1.00 40.71 340 LEU A O 1
ATOM 1941 N N . ASP A 1 311 ? 14.600 16.174 -12.176 1.00 45.65 341 ASP A N 1
ATOM 1942 C CA . ASP A 1 311 ? 15.111 17.063 -13.206 1.00 48.21 341 ASP A CA 1
ATOM 1943 C C . ASP A 1 311 ? 16.372 16.349 -13.705 1.00 53.32 341 ASP A C 1
ATOM 1944 O O . ASP A 1 311 ? 17.500 16.703 -13.343 1.00 56.28 341 ASP A O 1
ATOM 1949 N N . LEU A 1 312 ? 16.143 15.269 -14.466 1.00 47.55 342 LEU A N 1
ATOM 1950 C CA . LEU A 1 312 ? 17.169 14.393 -15.014 1.00 46.91 342 LEU A CA 1
ATOM 1951 C C . LEU A 1 312 ? 17.991 15.112 -16.053 1.00 53.84 342 LEU A C 1
ATOM 1952 O O . LEU A 1 312 ? 17.417 15.822 -16.894 1.00 53.80 342 LEU A O 1
ATOM 1957 N N . PRO A 1 313 ? 19.333 14.922 -16.050 1.00 51.70 343 PRO A N 1
ATOM 1958 C CA . PRO A 1 313 ? 20.150 15.558 -17.082 1.00 52.67 343 PRO A CA 1
ATOM 1959 C C . PRO A 1 313 ? 19.816 14.910 -18.419 1.00 52.50 343 PRO A C 1
ATOM 1960 O O . PRO A 1 313 ? 19.483 13.718 -18.480 1.00 48.47 343 PRO A O 1
ATOM 1964 N N . THR A 1 314 ? 19.825 15.722 -19.470 1.00 50.38 344 THR A N 1
ATOM 1965 C CA . THR A 1 314 ? 19.535 15.254 -20.819 1.00 48.50 344 THR A CA 1
ATOM 1966 C C . THR A 1 314 ? 20.721 15.593 -21.695 1.00 52.72 344 THR A C 1
ATOM 1967 O O . THR A 1 314 ? 21.336 16.640 -21.496 1.00 54.99 344 THR A O 1
ATOM 1971 N N . ARG A 1 315 ? 21.097 14.673 -22.594 1.00 47.59 345 ARG A N 1
ATOM 1972 C CA . ARG A 1 315 ? 22.229 14.848 -23.509 1.00 49.85 345 ARG A CA 1
ATOM 1973 C C . ARG A 1 315 ? 21.821 14.326 -24.862 1.00 51.94 345 ARG A C 1
ATOM 1974 O O . ARG A 1 315 ? 21.334 13.199 -24.965 1.00 49.71 345 ARG A O 1
ATOM 1976 N N . ASN A 1 316 ? 21.979 15.167 -25.899 1.00 49.89 346 ASN A N 1
ATOM 1977 C CA . ASN A 1 316 ? 21.605 14.845 -27.274 1.00 48.30 346 ASN A CA 1
ATOM 1978 C C . ASN A 1 316 ? 20.118 14.385 -27.357 1.00 48.02 346 ASN A C 1
ATOM 1979 O O . ASN A 1 316 ? 19.785 13.456 -28.098 1.00 46.72 346 ASN A O 1
ATOM 1984 N N . GLY A 1 317 ? 19.262 15.057 -26.575 1.00 42.48 347 GLY A N 1
ATOM 1985 C CA . GLY A 1 317 ? 17.819 14.837 -26.536 1.00 40.09 347 GLY A CA 1
ATOM 1986 C C . GLY A 1 317 ? 17.274 13.683 -25.710 1.00 40.94 347 GLY A C 1
ATOM 1987 O O . GLY A 1 317 ? 16.052 13.482 -25.705 1.00 38.89 347 GLY A O 1
ATOM 1988 N N . ARG A 1 318 ? 18.152 12.920 -24.997 1.00 35.93 348 ARG A N 1
ATOM 1989 C CA . ARG A 1 318 ? 17.734 11.750 -24.190 1.00 34.94 348 ARG A CA 1
ATOM 1990 C C . ARG A 1 318 ? 18.183 11.851 -22.765 1.00 37.32 348 ARG A C 1
ATOM 1991 O O . ARG A 1 318 ? 19.183 12.518 -22.481 1.00 36.97 348 ARG A O 1
ATOM 1994 N N . TYR A 1 319 ? 17.480 11.148 -21.856 1.00 33.21 349 TYR A N 1
ATOM 1995 C CA . TYR A 1 319 ? 17.881 11.160 -20.463 1.00 34.90 349 TYR A CA 1
ATOM 1996 C C . TYR A 1 319 ? 19.143 10.313 -20.327 1.00 40.53 349 TYR A C 1
ATOM 1997 O O . TYR A 1 319 ? 19.267 9.285 -20.993 1.00 38.47 349 TYR A O 1
ATOM 2006 N N . VAL A 1 320 ? 20.101 10.769 -19.515 1.00 42.05 350 VAL A N 1
ATOM 2007 C CA . VAL A 1 320 ? 21.322 9.990 -19.294 1.00 43.98 350 VAL A CA 1
ATOM 2008 C C . VAL A 1 320 ? 21.052 8.859 -18.278 1.00 47.18 350 VAL A C 1
ATOM 2009 O O . VAL A 1 320 ? 20.170 9.016 -17.422 1.00 44.74 350 VAL A O 1
ATOM 2013 N N . ASP A 1 321 ? 21.789 7.715 -18.395 1.00 44.72 351 ASP A N 1
ATOM 2014 C CA . ASP A 1 321 ? 21.636 6.540 -17.521 1.00 44.40 351 ASP A CA 1
ATOM 2015 C C . ASP A 1 321 ? 21.953 6.871 -16.087 1.00 48.42 351 ASP A C 1
ATOM 2016 O O . ASP A 1 321 ? 22.736 7.797 -15.820 1.00 49.94 351 ASP A O 1
ATOM 2021 N N . GLY A 1 322 ? 21.331 6.127 -15.180 1.00 42.18 352 GLY A N 1
ATOM 2022 C CA . GLY A 1 322 ? 21.508 6.310 -13.746 1.00 43.12 352 GLY A CA 1
ATOM 2023 C C . GLY A 1 322 ? 20.781 7.532 -13.233 1.00 45.86 352 GLY A C 1
ATOM 2024 O O . GLY A 1 322 ? 20.011 8.147 -13.969 1.00 43.96 352 GLY A O 1
ATOM 2025 N N . LEU A 1 323 ? 21.038 7.905 -11.979 1.00 46.32 353 LEU A N 1
ATOM 2026 C CA . LEU A 1 323 ? 20.389 9.057 -11.358 1.00 46.98 353 LEU A CA 1
ATOM 2027 C C . LEU A 1 323 ? 21.401 10.140 -10.978 1.00 58.84 353 LEU A C 1
ATOM 2028 O O . LEU A 1 323 ? 22.482 9.808 -10.480 1.00 60.23 353 LEU A O 1
ATOM 2033 N N . PRO A 1 324 ? 21.068 11.437 -11.191 1.00 60.12 354 PRO A N 1
ATOM 2034 C CA . PRO A 1 324 ? 22.018 12.505 -10.841 1.00 64.40 354 PRO A CA 1
ATOM 2035 C C . PRO A 1 324 ? 22.369 12.577 -9.356 1.00 72.99 354 PRO A C 1
ATOM 2036 O O . PRO A 1 324 ? 21.503 12.378 -8.497 1.00 71.83 354 PRO A O 1
ATOM 2040 N N . GLU A 1 325 ? 23.656 12.844 -9.058 1.00 74.03 355 GLU A N 1
ATOM 2041 C CA . GLU A 1 325 ? 24.136 12.981 -7.685 1.00 76.44 355 GLU A CA 1
ATOM 2042 C C . GLU A 1 325 ? 23.621 14.297 -7.104 1.00 81.54 355 GLU A C 1
ATOM 2043 O O . GLU A 1 325 ? 23.376 15.250 -7.854 1.00 80.92 355 GLU A O 1
ATOM 2045 N N . ASP A 1 326 ? 23.407 14.320 -5.773 1.00 79.39 356 ASP A N 1
ATOM 2046 C CA . ASP A 1 326 ? 22.947 15.466 -4.971 1.00 80.61 356 ASP A CA 1
ATOM 2047 C C . ASP A 1 326 ? 21.590 16.062 -5.427 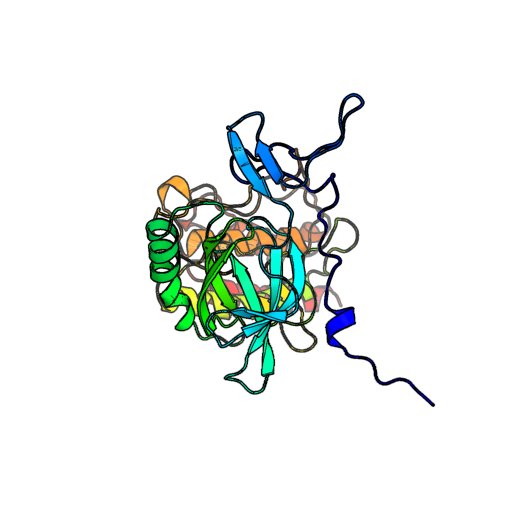1.00 80.55 356 ASP A C 1
ATOM 2048 O O . ASP A 1 326 ? 21.295 17.220 -5.100 1.00 81.87 356 ASP A O 1
ATOM 2050 N N . ASP A 1 327 ? 20.752 15.255 -6.135 1.00 72.17 357 ASP A N 1
ATOM 2051 C CA . ASP A 1 327 ? 19.418 15.655 -6.596 1.00 68.36 357 ASP A CA 1
ATOM 2052 C C . ASP A 1 327 ? 18.572 15.992 -5.365 1.00 70.33 357 ASP A C 1
ATOM 2053 O O . ASP A 1 327 ? 18.593 15.222 -4.400 1.00 69.89 357 ASP A O 1
ATOM 2058 N N . PRO A 1 328 ? 17.896 17.169 -5.339 1.00 66.69 358 PRO A N 1
ATOM 2059 C CA . PRO A 1 328 ? 17.134 17.551 -4.135 1.00 66.29 358 PRO A CA 1
ATOM 2060 C C . PRO A 1 328 ? 16.012 16.585 -3.776 1.00 63.48 358 PRO A C 1
ATOM 2061 O O . PRO A 1 328 ? 15.787 16.340 -2.595 1.00 63.78 358 PRO A O 1
ATOM 2065 N N . VAL A 1 329 ? 15.336 16.020 -4.787 1.00 54.13 359 VAL A N 1
ATOM 2066 C CA . VAL A 1 329 ? 14.226 15.099 -4.578 1.00 49.83 359 VAL A CA 1
ATOM 2067 C C . VAL A 1 329 ? 14.696 13.799 -3.894 1.00 50.50 359 VAL A C 1
ATOM 2068 O O . VAL A 1 329 ? 14.083 13.403 -2.910 1.00 50.67 359 VAL A O 1
ATOM 2072 N N . LEU A 1 330 ? 15.787 13.169 -4.375 1.00 45.32 360 LEU A N 1
ATOM 2073 C CA . LEU A 1 330 ? 16.295 11.904 -3.812 1.00 44.30 360 LEU A CA 1
ATOM 2074 C C . LEU A 1 330 ? 16.902 12.038 -2.421 1.00 51.72 360 LEU A C 1
ATOM 2075 O O . LEU A 1 330 ? 16.913 11.066 -1.649 1.00 51.62 360 LEU A O 1
ATOM 2080 N N . LYS A 1 331 ? 17.395 13.245 -2.095 1.00 50.01 361 LYS A N 1
ATOM 2081 C CA . LYS A 1 331 ? 17.939 13.548 -0.777 1.00 52.27 361 LYS A CA 1
ATOM 2082 C C . LYS A 1 331 ? 16.769 13.736 0.191 1.00 56.44 361 LYS A C 1
ATOM 2083 O O . LYS A 1 331 ? 16.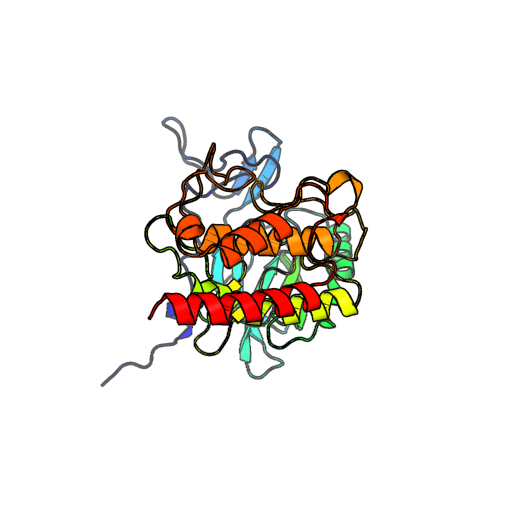885 13.383 1.364 1.00 57.89 361 LYS A O 1
ATOM 2085 N N . THR A 1 332 ? 15.628 14.262 -0.313 1.00 51.65 362 THR A N 1
ATOM 2086 C CA . THR A 1 332 ? 14.414 14.488 0.478 1.00 50.72 362 THR A CA 1
ATOM 2087 C C . THR A 1 332 ? 13.737 13.154 0.830 1.00 50.27 362 THR A C 1
ATOM 2088 O O . THR A 1 332 ? 13.405 12.939 1.992 1.00 50.51 362 THR A O 1
ATOM 2092 N N . TYR A 1 333 ? 13.563 12.257 -0.160 1.00 43.05 363 TYR A N 1
ATOM 2093 C CA . TYR A 1 333 ? 12.887 10.960 0.033 1.00 39.89 363 TYR A CA 1
ATOM 2094 C C . TYR A 1 333 ? 13.857 9.777 -0.152 1.00 41.73 363 TYR A C 1
ATOM 2095 O O . TYR A 1 333 ? 13.979 9.250 -1.250 1.00 39.12 363 TYR A O 1
ATOM 2104 N N . ASP A 1 334 ? 14.552 9.371 0.931 1.00 39.62 364 ASP A N 1
ATOM 2105 C CA . ASP A 1 334 ? 15.560 8.298 0.891 1.00 39.58 364 ASP A CA 1
ATOM 2106 C C . ASP A 1 334 ? 15.060 6.958 0.434 1.00 39.76 364 ASP A C 1
ATOM 2107 O O . ASP A 1 334 ? 15.690 6.381 -0.443 1.00 38.15 364 ASP A O 1
ATOM 2112 N N . SER A 1 335 ? 13.953 6.442 1.011 1.00 35.88 365 SER A N 1
ATOM 2113 C CA . SER A 1 335 ? 13.434 5.131 0.608 1.00 34.15 365 SER A CA 1
ATOM 2114 C C . SER A 1 335 ? 13.022 5.127 -0.870 1.00 33.79 365 SER A C 1
ATOM 2115 O O . SER A 1 335 ? 13.224 4.127 -1.557 1.00 31.94 365 SER A O 1
ATOM 2118 N N . TYR A 1 336 ? 12.536 6.281 -1.376 1.00 29.97 366 TYR A N 1
ATOM 2119 C CA . TYR A 1 336 ? 12.172 6.437 -2.786 1.00 27.53 366 TYR A CA 1
ATOM 2120 C C . TYR A 1 336 ? 13.405 6.331 -3.682 1.00 33.54 366 TYR A C 1
ATOM 2121 O O . TYR A 1 336 ? 13.380 5.583 -4.668 1.00 31.33 366 TYR A O 1
ATOM 2130 N N . GLY A 1 337 ? 14.482 7.023 -3.291 1.00 32.35 367 GLY A N 1
ATOM 2131 C CA . GLY A 1 337 ? 15.758 6.971 -3.990 1.00 32.81 367 GLY A CA 1
ATOM 2132 C C . GLY A 1 337 ? 16.303 5.557 -4.018 1.00 34.85 367 GLY A C 1
ATOM 2133 O O . GLY A 1 337 ? 16.768 5.110 -5.058 1.00 32.44 367 GLY A O 1
ATOM 2134 N N . ARG A 1 338 ? 16.176 4.814 -2.893 1.00 33.37 368 ARG A N 1
ATOM 2135 C CA . ARG A 1 338 ? 16.672 3.432 -2.792 1.00 33.60 368 ARG A CA 1
ATOM 2136 C C . ARG A 1 338 ? 15.889 2.515 -3.736 1.00 34.10 368 ARG A C 1
ATOM 2137 O O . ARG A 1 338 ? 16.490 1.744 -4.494 1.00 32.97 368 ARG A O 1
ATOM 2145 N N . LEU A 1 339 ? 14.566 2.692 -3.777 1.00 28.19 369 LEU A N 1
ATOM 2146 C CA . LEU A 1 339 ? 13.690 1.916 -4.665 1.00 27.04 369 LEU A CA 1
ATOM 2147 C C . LEU A 1 339 ? 14.047 2.165 -6.118 1.00 28.18 369 LEU A C 1
ATOM 2148 O O . LEU A 1 339 ? 14.083 1.211 -6.888 1.00 26.46 369 LEU A O 1
ATOM 2153 N N . LEU A 1 340 ? 14.264 3.439 -6.503 1.00 24.71 370 LEU A N 1
ATOM 2154 C CA . LEU A 1 340 ? 14.585 3.764 -7.902 1.00 24.49 370 LEU A CA 1
ATOM 2155 C C . LEU A 1 340 ? 15.899 3.103 -8.315 1.00 29.65 370 LEU A C 1
ATOM 2156 O O . LEU A 1 340 ? 15.964 2.507 -9.386 1.00 29.98 370 LEU A O 1
ATOM 2161 N N . ARG A 1 341 ? 16.940 3.195 -7.456 1.00 27.84 371 ARG A N 1
ATOM 2162 C CA . ARG A 1 341 ? 18.252 2.614 -7.738 1.00 30.38 371 ARG A CA 1
ATOM 2163 C C . ARG A 1 341 ? 18.139 1.093 -7.905 1.00 33.97 371 ARG A C 1
ATOM 2164 O O . ARG A 1 341 ? 18.759 0.551 -8.828 1.00 35.10 371 ARG A O 1
ATOM 2172 N N . ARG A 1 342 ? 17.299 0.422 -7.069 1.00 29.63 372 ARG A N 1
ATOM 2173 C CA . ARG A 1 342 ? 17.117 -1.032 -7.161 1.00 29.35 372 ARG A CA 1
ATOM 2174 C C . ARG A 1 342 ? 16.457 -1.377 -8.495 1.00 30.14 372 ARG A C 1
ATOM 2175 O O . ARG A 1 342 ? 16.922 -2.282 -9.192 1.00 28.93 372 ARG A O 1
ATOM 2183 N N . ALA A 1 343 ? 15.391 -0.639 -8.853 1.00 24.54 373 ALA A N 1
ATOM 2184 C CA . ALA A 1 343 ? 14.642 -0.863 -10.096 1.00 22.49 373 ALA A CA 1
ATOM 2185 C C . ALA A 1 343 ? 15.510 -0.711 -11.344 1.00 26.94 373 ALA A C 1
ATOM 2186 O O . ALA A 1 343 ? 15.316 -1.471 -12.283 1.00 26.94 373 ALA A O 1
ATOM 2188 N N . ILE A 1 344 ? 16.468 0.244 -11.352 1.00 23.94 374 ILE A N 1
ATOM 2189 C CA . ILE A 1 344 ? 17.329 0.521 -12.538 1.00 25.10 374 ILE A CA 1
ATOM 2190 C C . ILE A 1 344 ? 18.708 -0.149 -12.436 1.00 30.08 374 ILE A C 1
ATOM 2191 O O . ILE A 1 344 ? 19.613 0.171 -13.214 1.00 30.29 374 ILE A O 1
ATOM 2196 N N . ASP A 1 345 ? 18.878 -1.091 -11.493 1.00 28.86 375 ASP A N 1
ATOM 2197 C CA . ASP A 1 345 ? 20.193 -1.699 -11.320 1.00 30.53 375 ASP A CA 1
ATOM 2198 C C . ASP A 1 345 ? 20.736 -2.246 -12.653 1.00 34.93 375 ASP A C 1
ATOM 2199 O O . ASP A 1 345 ? 19.998 -2.959 -13.330 1.00 32.90 375 ASP A O 1
ATOM 2204 N N . PRO A 1 346 ? 21.987 -1.954 -13.073 1.00 35.81 376 PRO A N 1
ATOM 2205 C CA . PRO A 1 346 ? 22.470 -2.548 -14.339 1.00 36.84 376 PRO A CA 1
ATOM 2206 C C . PRO A 1 346 ? 22.422 -4.089 -14.351 1.00 40.12 376 PRO A C 1
ATOM 2207 O O . PRO A 1 346 ? 22.251 -4.671 -15.412 1.00 40.67 376 PRO A O 1
ATOM 2211 N N . ASP A 1 347 ? 22.506 -4.746 -13.182 1.00 36.94 377 ASP A N 1
ATOM 2212 C CA . ASP A 1 347 ? 22.388 -6.206 -13.114 1.00 38.10 377 ASP A CA 1
ATOM 2213 C C . ASP A 1 347 ? 20.883 -6.529 -12.984 1.00 39.57 377 ASP A C 1
ATOM 2214 O O . ASP A 1 347 ? 20.295 -6.152 -11.976 1.00 37.35 377 ASP A O 1
ATOM 2219 N N . PRO A 1 348 ? 20.226 -7.170 -13.990 1.00 37.58 378 PRO A N 1
ATOM 2220 C CA . PRO A 1 348 ? 18.777 -7.441 -13.868 1.00 35.03 378 PRO A CA 1
ATOM 2221 C C . PRO A 1 348 ? 18.393 -8.298 -12.664 1.00 38.76 378 PRO A C 1
ATOM 2222 O O . PRO A 1 348 ? 17.310 -8.117 -12.119 1.00 35.02 378 PRO A O 1
ATOM 2226 N N . ARG A 1 349 ? 19.308 -9.182 -12.206 1.00 39.22 379 ARG A N 1
ATOM 2227 C CA . ARG A 1 349 ? 19.059 -10.067 -11.067 1.00 39.49 379 ARG A CA 1
ATOM 2228 C C . ARG A 1 349 ? 18.914 -9.299 -9.749 1.00 39.78 379 ARG A C 1
ATOM 2229 O O . ARG A 1 349 ? 18.424 -9.863 -8.773 1.00 42.10 379 ARG A O 1
ATOM 2237 N N . GLN A 1 350 ? 19.385 -8.040 -9.702 1.00 33.78 380 GLN A N 1
ATOM 2238 C CA . GLN A 1 350 ? 19.342 -7.202 -8.494 1.00 34.26 380 GLN A CA 1
ATOM 2239 C C . GLN A 1 350 ? 18.034 -6.404 -8.400 1.00 36.04 380 GLN A C 1
ATOM 2240 O O . GLN A 1 350 ? 17.702 -5.874 -7.340 1.00 36.04 380 GLN A O 1
ATOM 2246 N N . ARG A 1 351 ? 17.293 -6.317 -9.508 1.00 29.17 381 ARG A N 1
ATOM 2247 C CA . ARG A 1 351 ? 16.031 -5.582 -9.570 1.00 25.82 381 ARG A CA 1
ATOM 2248 C C . ARG A 1 351 ? 14.922 -6.380 -8.883 1.00 30.37 381 ARG A C 1
ATOM 2249 O O . ARG A 1 351 ? 15.122 -7.542 -8.557 1.00 32.43 381 ARG A O 1
ATOM 2257 N N . PHE A 1 352 ? 13.745 -5.761 -8.679 1.00 27.36 382 PHE A N 1
ATOM 2258 C CA . PHE A 1 352 ? 12.583 -6.438 -8.088 1.00 26.30 382 PHE A CA 1
ATOM 2259 C C . PHE A 1 352 ? 12.261 -7.638 -8.965 1.00 32.09 382 PHE A C 1
ATOM 2260 O O . PHE A 1 352 ? 12.289 -7.537 -10.189 1.00 33.06 382 PHE A O 1
ATOM 2268 N N . THR A 1 353 ? 12.030 -8.776 -8.344 1.00 30.14 383 THR A N 1
ATOM 2269 C CA . THR A 1 353 ? 11.822 -10.028 -9.057 1.00 31.96 383 THR A CA 1
ATOM 2270 C C . THR A 1 353 ? 10.531 -10.057 -9.824 1.00 33.49 383 THR A C 1
ATOM 2271 O O . THR A 1 353 ? 10.482 -10.664 -10.890 1.00 34.93 383 THR A O 1
ATOM 2275 N N . THR A 1 354 ? 9.479 -9.443 -9.277 1.00 27.11 384 THR A N 1
ATOM 2276 C CA . THR A 1 354 ? 8.165 -9.370 -9.928 1.00 26.11 384 THR A CA 1
ATOM 2277 C C . THR A 1 354 ? 7.600 -7.94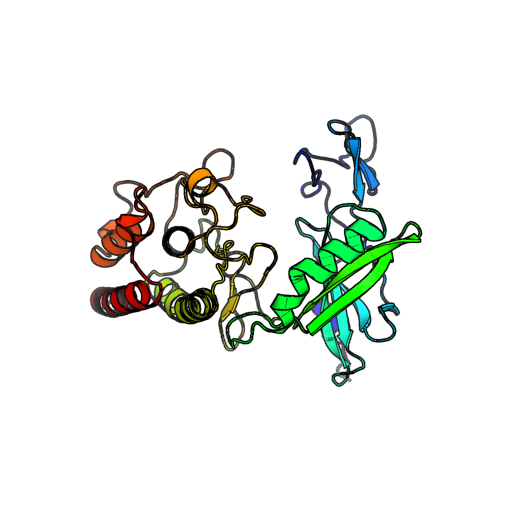8 -9.772 1.00 26.18 384 THR A C 1
ATOM 2278 O O . THR A 1 354 ? 8.011 -7.209 -8.866 1.00 24.02 384 THR A O 1
ATOM 2282 N N . ALA A 1 355 ? 6.605 -7.585 -10.609 1.00 24.26 385 ALA A N 1
ATOM 2283 C CA . ALA A 1 355 ? 5.909 -6.304 -10.496 1.00 23.30 385 ALA A CA 1
ATOM 2284 C C . ALA A 1 355 ? 5.121 -6.274 -9.179 1.00 25.49 385 ALA A C 1
ATOM 2285 O O . ALA A 1 355 ? 5.054 -5.225 -8.554 1.00 23.26 385 ALA A O 1
ATOM 2287 N N . GLU A 1 356 ? 4.592 -7.432 -8.720 1.00 25.27 386 GLU A N 1
ATOM 2288 C CA . GLU A 1 356 ? 3.880 -7.535 -7.438 1.00 26.05 386 GLU A CA 1
ATOM 2289 C C . GLU A 1 356 ? 4.807 -7.219 -6.268 1.00 29.36 386 GLU A C 1
ATOM 2290 O O . GLU A 1 356 ? 4.383 -6.578 -5.313 1.00 26.42 386 GLU A O 1
ATOM 2296 N N . GLU A 1 357 ? 6.082 -7.657 -6.347 1.00 26.94 387 GLU A N 1
ATOM 2297 C CA . GLU A 1 357 ? 7.067 -7.361 -5.326 1.00 26.41 387 GLU A CA 1
ATOM 2298 C C . GLU A 1 357 ? 7.366 -5.863 -5.387 1.00 25.96 387 GLU A C 1
ATOM 2299 O O . GLU A 1 357 ? 7.430 -5.205 -4.346 1.00 25.48 387 GLU A O 1
ATOM 2305 N N . MET A 1 358 ? 7.536 -5.315 -6.593 1.00 21.74 388 MET A N 1
ATOM 2306 C CA . MET A 1 358 ? 7.801 -3.872 -6.688 1.00 19.04 388 MET A CA 1
ATOM 2307 C C . MET A 1 358 ? 6.647 -3.046 -6.128 1.00 21.74 388 MET A C 1
ATOM 2308 O O . MET A 1 358 ? 6.901 -2.039 -5.468 1.00 21.49 388 MET A O 1
ATOM 2313 N N . SER A 1 359 ? 5.400 -3.462 -6.407 1.00 19.64 389 SER A N 1
ATOM 2314 C CA . SER A 1 359 ? 4.189 -2.811 -5.875 1.00 20.13 389 SER A CA 1
ATOM 2315 C C . SER A 1 359 ? 4.190 -2.832 -4.339 1.00 24.97 389 SER A C 1
ATOM 2316 O O . SER A 1 359 ? 3.851 -1.820 -3.726 1.00 24.38 389 SER A O 1
ATOM 2319 N N . ALA A 1 360 ? 4.572 -3.969 -3.723 1.00 22.21 390 ALA A N 1
ATOM 2320 C CA . ALA A 1 360 ? 4.636 -4.099 -2.271 1.00 24.21 390 ALA A CA 1
ATOM 2321 C C . ALA A 1 360 ? 5.631 -3.100 -1.645 1.00 29.96 390 ALA A C 1
ATOM 2322 O O . ALA A 1 360 ? 5.306 -2.421 -0.658 1.00 30.07 390 ALA A O 1
ATOM 2324 N N . GLN A 1 361 ? 6.815 -2.958 -2.256 1.00 26.38 391 GLN A N 1
ATOM 2325 C CA . GLN A 1 361 ? 7.824 -2.020 -1.762 1.00 25.23 391 GLN A CA 1
ATOM 2326 C C . GLN A 1 361 ? 7.373 -0.586 -2.022 1.00 26.08 391 GLN A C 1
ATOM 2327 O O . GLN A 1 361 ? 7.597 0.294 -1.168 1.00 25.33 391 GLN A O 1
ATOM 2333 N N . LEU A 1 362 ? 6.753 -0.352 -3.195 1.00 21.46 392 LEU A N 1
ATOM 2334 C CA . LEU A 1 362 ? 6.320 0.983 -3.576 1.00 22.10 392 LEU A CA 1
ATOM 2335 C C . LEU A 1 362 ? 5.229 1.503 -2.647 1.00 25.24 392 LEU A C 1
ATOM 2336 O O . LEU A 1 362 ? 5.226 2.698 -2.361 1.00 24.29 392 LEU A O 1
ATOM 2341 N N . THR A 1 363 ? 4.322 0.614 -2.179 1.00 24.40 393 THR A N 1
ATOM 2342 C CA . THR A 1 363 ? 3.249 1.018 -1.232 1.00 25.18 393 THR A CA 1
ATOM 2343 C C . THR A 1 363 ? 3.892 1.505 0.077 1.00 28.26 393 THR A C 1
ATOM 2344 O O . THR A 1 363 ? 3.479 2.523 0.643 1.00 28.17 393 THR A O 1
ATOM 2348 N N . GLY A 1 364 ? 4.954 0.810 0.490 1.00 25.29 394 GLY A N 1
ATOM 2349 C CA . GLY A 1 364 ? 5.737 1.136 1.685 1.00 26.01 394 GLY A CA 1
ATOM 2350 C C . GLY A 1 364 ? 6.370 2.507 1.534 1.00 27.77 394 GLY A C 1
ATOM 2351 O O . GLY A 1 364 ? 6.273 3.350 2.431 1.00 27.47 394 GLY A O 1
ATOM 2352 N N . VAL A 1 365 ? 6.954 2.764 0.361 1.00 24.85 395 VAL A N 1
ATOM 2353 C CA . VAL A 1 365 ? 7.533 4.080 0.049 1.00 24.63 395 VAL A CA 1
ATOM 2354 C C . VAL A 1 365 ? 6.467 5.208 0.069 1.00 26.13 395 VAL A C 1
ATOM 2355 O O . VAL A 1 365 ? 6.719 6.261 0.653 1.00 28.01 395 VAL A O 1
ATOM 2359 N N . LEU A 1 366 ? 5.288 4.979 -0.529 1.00 23.44 396 LEU A N 1
ATOM 2360 C CA . LEU A 1 366 ? 4.207 5.959 -0.524 1.00 24.31 396 LEU A CA 1
ATOM 2361 C C . LEU A 1 366 ? 3.827 6.380 0.906 1.00 28.45 396 LEU A C 1
ATOM 2362 O O . LEU A 1 366 ? 3.672 7.577 1.172 1.00 26.22 396 LEU A O 1
ATOM 2367 N N . ARG A 1 367 ? 3.710 5.405 1.844 1.00 25.04 397 ARG A N 1
ATOM 2368 C CA . ARG A 1 367 ? 3.380 5.719 3.215 1.00 25.73 397 ARG A CA 1
ATOM 2369 C C . ARG A 1 367 ? 4.460 6.663 3.809 1.00 31.17 397 ARG A C 1
ATOM 2370 O O . ARG A 1 367 ? 4.117 7.653 4.467 1.00 33.20 397 ARG A O 1
ATOM 2378 N N . GLU A 1 368 ? 5.740 6.383 3.524 1.00 26.99 398 GLU A N 1
ATOM 2379 C CA . GLU A 1 368 ? 6.880 7.170 4.029 1.00 30.47 398 GLU A CA 1
ATOM 2380 C C . GLU A 1 368 ? 6.953 8.584 3.455 1.00 34.12 398 GLU A C 1
ATOM 2381 O O . GLU A 1 368 ? 7.304 9.516 4.178 1.00 35.52 398 GLU A O 1
ATOM 2387 N N . VAL A 1 369 ? 6.644 8.735 2.157 1.00 28.95 399 VAL A N 1
ATOM 2388 C CA . VAL A 1 369 ? 6.657 10.019 1.442 1.00 28.59 399 VAL A CA 1
ATOM 2389 C C . VAL A 1 369 ? 5.539 10.885 2.006 1.00 31.13 399 VAL A C 1
ATOM 2390 O O . VAL A 1 369 ? 5.791 12.029 2.371 1.00 32.34 399 VAL A O 1
ATOM 2394 N N . VAL A 1 370 ? 4.322 10.310 2.125 1.00 26.52 400 VAL A N 1
ATOM 2395 C CA . VAL A 1 370 ? 3.141 10.966 2.697 1.00 29.19 400 VAL A CA 1
ATOM 2396 C C . VAL A 1 370 ? 3.426 11.438 4.139 1.00 36.18 400 VAL A C 1
ATOM 2397 O O . VAL A 1 370 ? 3.128 12.590 4.465 1.00 37.98 400 VAL A O 1
ATOM 2401 N N . ALA A 1 371 ? 4.054 10.573 4.977 1.00 35.03 401 ALA A N 1
ATOM 2402 C CA . ALA A 1 371 ? 4.439 10.927 6.342 1.00 39.42 401 ALA A CA 1
ATOM 2403 C C . ALA A 1 371 ? 5.461 12.070 6.360 1.00 47.06 401 ALA A C 1
ATOM 2404 O O . ALA A 1 371 ? 5.333 12.992 7.166 1.00 48.26 401 ALA A O 1
ATOM 2406 N N . GLN A 1 372 ? 6.442 12.034 5.446 1.00 43.90 402 GLN A N 1
ATOM 2407 C CA . GLN A 1 372 ? 7.466 13.067 5.396 1.00 46.27 402 GLN A CA 1
ATOM 2408 C C . GLN A 1 372 ? 6.936 14.402 4.922 1.00 50.70 402 GLN A C 1
ATOM 2409 O O . GLN A 1 372 ? 7.388 15.429 5.422 1.00 52.77 402 GLN A O 1
ATOM 2415 N N . ASP A 1 373 ? 5.973 14.389 3.985 1.00 44.33 403 ASP A N 1
ATOM 2416 C CA . ASP A 1 373 ? 5.361 15.594 3.418 1.00 45.61 403 ASP A CA 1
ATOM 2417 C C . ASP A 1 373 ? 4.590 16.429 4.453 1.00 52.78 403 ASP A C 1
ATOM 2418 O O . ASP A 1 373 ? 4.322 17.599 4.195 1.00 55.36 403 ASP A O 1
ATOM 2423 N N . THR A 1 374 ? 4.307 15.859 5.639 1.00 50.92 404 THR A N 1
ATOM 2424 C CA . THR A 1 374 ? 3.628 16.560 6.742 1.00 67.35 404 THR A CA 1
ATOM 2425 C C . THR A 1 374 ? 4.613 17.456 7.503 1.00 111.92 404 THR A C 1
ATOM 2426 O O . THR A 1 374 ? 4.208 18.268 8.332 1.00 89.67 404 THR A O 1
#

Sequence (322 aa):
RAPDIDPLEALMTNPVVPESKRFCWNCGRPVGRSDSETKGASEGWCPYCGSPYSFLPQLNPGDIVAGQQYEVKGCIAHGGLGWIYLALDRNVNGRPVVLKGLVHSGDAEAQAMAMAERQFLAEVVHPSIVQIFNFVEHTDRHGDPVGYIVMEYVGGQSLKRSKGQKLPVAEAIAYLLEILPALSYLHSIGLVYNDLKPENIMLTEEQLKLIDLGAVSRINSFGYLYGTPGFQAPEIVRTGPTVATDIYTVGRTLAALTLDLPTRNGRYVDGLPEDDPVLKTYDSYGRLLRRAIDPDPRQRFTTAEEMSAQLTGVLREVVAQDT

GO terms:
  GO:0004674 protein serine/threonine kinase activity (F, IDA)
  GO:0005829 cytosol (C, IDA)
  GO:0005886 plasma membrane (C, IDA)
  GO:0042783 symbiont-mediated evasion of host immune response (P, IMP)
  GO:0030682 symbiont-mediated perturbation of host defenses (P, IMP)
  GO:0052027 symbiont-mediated perturbation of host signal transduction pathway (P, IMP)
  GO:0052170 symbiont-mediated suppression of host innate immune response (P, IMP)
  GO:0006538 L-glutamate catabolic process (P, IMP)
  GO:0006543 L-glutamine catabolic process (P, IMP)
  GO:0005515 protein binding (F, IPI)
  GO:0042802 identical protein binding (F, IPI)
  GO:0044068 symbiont-mediated perturbation of host cellular process (P, IMP)
  GO:0046777 protein autophosphorylation (P, IMP)
  GO:0052067 symbiont-mediated perturbation of host phagocytosis (P, IMP)
  GO:0035556 intracellular signal transduction (P, IDA)
  GO:0043457 regulation of cellular respiration (P, IDA)

Secondary structure (DSSP, 8-state):
------TTGGG-B-S---GGG-B-TTT--B-S---SS-PPPSEEE-TTT--EEE-S-SS-TT-EETTTEEEEEEEEEETTEEEEEEEETTTTTEEEEEEES-SS--HHHHHHHHHHHGGGGG---TTBPPEEEEEEEE-TTS-EEEEEEEEPP-SEE----TTSPPPHHHHHHHHHHHHHHHHHHHHTTEE----SGGGEEE-SS-EEE--GGG-EETT--S-----TTTS-TTHHHH-S-HHHHHHHHHHHHHHHHS---EETTEEPSS--TT-HHHHH-HHHHHHHHHHT-SSGGGS-SSHHHHHHHHHHHHHHHHHHH-